Protein AF-A0A1Y1N5U3-F1 (afdb_monomer_lite)

Structure (mmCIF, N/CA/C/O backbone):
data_AF-A0A1Y1N5U3-F1
#
_entry.id   AF-A0A1Y1N5U3-F1
#
loop_
_atom_site.group_PDB
_atom_site.id
_atom_site.type_symbol
_atom_site.label_atom_id
_atom_site.label_alt_id
_atom_site.label_comp_id
_atom_site.label_asym_id
_atom_site.label_entity_id
_atom_site.label_seq_id
_atom_site.pdbx_PDB_ins_code
_atom_site.Cartn_x
_atom_site.Cartn_y
_atom_site.Cartn_z
_atom_site.occupancy
_atom_site.B_iso_or_equiv
_atom_site.auth_seq_id
_atom_site.auth_comp_id
_atom_site.auth_asym_id
_atom_site.auth_atom_id
_atom_site.pdbx_PDB_model_num
ATOM 1 N N . MET A 1 1 ? -44.952 -22.695 -44.995 1.00 39.12 1 MET A N 1
ATOM 2 C CA . MET A 1 1 ? -44.007 -23.066 -43.925 1.00 39.12 1 MET A CA 1
ATOM 3 C C . MET A 1 1 ? -43.041 -21.910 -43.827 1.00 39.12 1 MET A C 1
ATOM 5 O O . MET A 1 1 ? -42.160 -21.835 -44.660 1.00 39.12 1 MET A O 1
ATOM 9 N N . GLU A 1 2 ? -43.260 -20.981 -42.904 1.00 38.22 2 GLU A N 1
ATOM 10 C CA . GLU A 1 2 ? -42.377 -19.824 -42.720 1.00 38.22 2 GLU A CA 1
ATOM 11 C C . GLU A 1 2 ? -41.962 -19.822 -41.246 1.00 38.22 2 GLU A C 1
ATOM 13 O O . GLU A 1 2 ? -42.811 -19.738 -40.358 1.00 38.22 2 GLU A O 1
ATOM 18 N N . LEU A 1 3 ? -40.671 -20.043 -40.996 1.00 44.69 3 LEU A N 1
ATOM 19 C CA . LEU A 1 3 ? -40.066 -20.088 -39.665 1.00 44.69 3 LEU A CA 1
ATOM 20 C C . LEU A 1 3 ? -39.637 -18.661 -39.277 1.00 44.69 3 LEU A C 1
ATOM 22 O O . LEU A 1 3 ? -38.972 -18.012 -40.085 1.00 44.69 3 LEU A O 1
ATOM 26 N N . PRO A 1 4 ? -39.943 -18.153 -38.071 1.00 49.59 4 PRO A N 1
ATOM 27 C CA . PRO A 1 4 ? -39.440 -16.854 -37.655 1.00 49.59 4 PRO A CA 1
ATOM 28 C C . PRO A 1 4 ? -37.962 -16.976 -37.262 1.00 49.59 4 PRO A C 1
ATOM 30 O O . PRO A 1 4 ? -37.588 -17.778 -36.406 1.00 49.59 4 PRO A O 1
ATOM 33 N N . VAL A 1 5 ? -37.116 -16.168 -37.898 1.00 52.78 5 VAL A N 1
ATOM 34 C CA . VAL A 1 5 ? -35.702 -16.011 -37.544 1.00 52.78 5 VAL A CA 1
ATOM 35 C C . VAL A 1 5 ? -35.629 -15.218 -36.239 1.00 52.78 5 VAL A C 1
ATOM 37 O O . VAL A 1 5 ? -35.954 -14.034 -36.204 1.00 52.78 5 VAL A O 1
ATOM 40 N N . VAL A 1 6 ? -35.233 -15.881 -35.154 1.00 53.22 6 VAL A N 1
ATOM 41 C CA . VAL A 1 6 ? -34.964 -15.241 -33.861 1.00 53.22 6 VAL A CA 1
ATOM 42 C C . VAL A 1 6 ? -33.519 -14.751 -33.871 1.00 53.22 6 VAL A C 1
ATOM 44 O O . VAL A 1 6 ? -32.582 -15.540 -33.778 1.00 53.22 6 VAL A O 1
ATOM 47 N N . THR A 1 7 ? -33.331 -13.442 -34.007 1.00 54.12 7 THR A N 1
ATOM 48 C CA . THR A 1 7 ? -32.017 -12.798 -33.924 1.00 54.12 7 THR A CA 1
ATOM 49 C C . THR A 1 7 ? -31.618 -12.665 -32.452 1.00 54.12 7 THR A C 1
ATOM 51 O O . THR A 1 7 ? -32.167 -11.838 -31.725 1.00 54.12 7 THR A O 1
ATOM 54 N N . LEU A 1 8 ? -30.682 -13.496 -31.988 1.00 52.12 8 LEU A N 1
ATOM 55 C CA . LEU A 1 8 ? -30.121 -13.418 -30.638 1.00 52.12 8 LEU A CA 1
ATOM 56 C C . LEU A 1 8 ? -29.081 -12.282 -30.587 1.00 52.12 8 LEU A C 1
ATOM 58 O O . LEU A 1 8 ? -27.991 -12.417 -31.140 1.00 52.12 8 LEU A O 1
ATOM 62 N N . LEU A 1 9 ? -29.411 -11.156 -29.947 1.00 49.66 9 LEU A N 1
ATOM 63 C CA . LEU A 1 9 ? -28.432 -10.110 -29.631 1.00 49.66 9 LEU A CA 1
ATOM 64 C C . LEU A 1 9 ? -27.490 -10.632 -28.529 1.00 49.66 9 LEU A C 1
ATOM 66 O O . LEU A 1 9 ? -27.896 -10.735 -27.372 1.00 49.66 9 LEU A O 1
ATOM 70 N N . LEU A 1 10 ? -26.232 -10.938 -28.865 1.00 49.34 10 LEU A N 1
ATOM 71 C CA . LEU A 1 10 ? -25.171 -11.043 -27.860 1.00 49.34 10 LEU A CA 1
ATOM 72 C C . LEU A 1 10 ? -24.854 -9.631 -27.356 1.00 49.34 10 LEU A C 1
ATOM 74 O O . LEU A 1 10 ? -24.162 -8.861 -28.019 1.00 49.34 10 LEU A O 1
ATOM 78 N N . VAL A 1 11 ? -25.368 -9.286 -26.178 1.00 50.94 11 VAL A N 1
ATOM 79 C CA . VAL A 1 11 ? -24.872 -8.136 -25.421 1.00 50.94 11 VAL A CA 1
ATOM 80 C C . VAL A 1 11 ? -23.504 -8.537 -24.874 1.00 50.94 11 VAL A C 1
ATOM 82 O O . VAL A 1 11 ? -23.418 -9.355 -23.961 1.00 50.94 11 VAL A O 1
ATOM 85 N N . ALA A 1 12 ? -22.432 -8.000 -25.458 1.00 48.41 12 ALA A N 1
ATOM 86 C CA . ALA A 1 12 ? -21.108 -8.077 -24.860 1.00 48.41 12 ALA A CA 1
ATOM 87 C C . ALA A 1 12 ? -21.149 -7.273 -23.556 1.00 48.41 12 ALA A C 1
ATOM 89 O O . ALA A 1 12 ? -21.144 -6.042 -23.570 1.00 48.41 12 ALA A O 1
ATOM 90 N N . ILE A 1 13 ? -21.260 -7.969 -22.426 1.00 46.78 13 ILE A N 1
ATOM 91 C CA . ILE A 1 13 ? -21.044 -7.358 -21.122 1.00 46.78 13 ILE A CA 1
ATOM 92 C C . ILE A 1 13 ? -19.547 -7.070 -21.077 1.00 46.78 13 ILE A C 1
ATOM 94 O O . ILE A 1 13 ? -18.747 -7.985 -20.895 1.00 46.78 13 ILE A O 1
ATOM 98 N N . ALA A 1 14 ? -19.162 -5.816 -21.313 1.00 43.25 14 ALA A N 1
ATOM 99 C CA . ALA A 1 14 ? -17.851 -5.331 -20.917 1.00 43.25 14 ALA A CA 1
ATOM 100 C C . ALA A 1 14 ? -17.821 -5.411 -19.386 1.00 43.25 14 ALA A C 1
ATOM 102 O O . ALA A 1 14 ? -18.289 -4.505 -18.697 1.00 43.25 14 ALA A O 1
ATOM 103 N N . GLY A 1 15 ? -17.410 -6.567 -18.860 1.00 44.91 15 GLY A N 1
ATOM 104 C CA . GLY A 1 15 ? -17.101 -6.708 -17.448 1.00 44.91 15 GLY A CA 1
ATOM 105 C C . GLY A 1 15 ? -16.062 -5.652 -17.104 1.00 44.91 15 GLY A C 1
ATOM 106 O O . GLY A 1 15 ? -15.138 -5.426 -17.883 1.00 44.91 15 GLY A O 1
ATOM 107 N N . LEU A 1 16 ? -16.261 -4.960 -15.986 1.00 45.34 16 LEU A N 1
ATOM 108 C CA . LEU A 1 16 ? -15.234 -4.100 -15.417 1.00 45.34 16 LEU A CA 1
ATOM 109 C C . LEU A 1 16 ? -14.001 -4.982 -15.199 1.00 45.34 16 LEU A C 1
ATOM 111 O O . LEU A 1 16 ? -14.058 -5.936 -14.428 1.00 45.34 16 LEU A O 1
ATOM 115 N N . THR A 1 17 ? -12.961 -4.723 -15.983 1.00 50.56 17 THR A N 1
ATOM 116 C CA . THR A 1 17 ? -11.680 -5.421 -15.938 1.00 50.56 17 THR A CA 1
ATOM 117 C C . THR A 1 17 ? -10.959 -4.985 -14.666 1.00 50.56 17 THR A C 1
ATOM 119 O O . THR A 1 17 ? -10.655 -3.805 -14.503 1.00 50.56 17 THR A O 1
ATOM 122 N N . THR A 1 18 ? -10.762 -5.924 -13.756 1.00 61.31 18 THR A N 1
ATOM 123 C CA . THR A 1 18 ? -10.086 -5.808 -12.463 1.00 61.31 18 THR A CA 1
ATOM 124 C C . THR A 1 18 ? -8.634 -6.242 -12.646 1.00 61.31 18 THR A C 1
ATOM 126 O O . THR A 1 18 ? -8.388 -7.433 -12.739 1.00 61.31 18 THR A O 1
ATOM 129 N N . ALA A 1 19 ? -7.642 -5.360 -12.743 1.00 87.00 19 ALA A N 1
ATOM 130 C CA . ALA A 1 19 ? -6.242 -5.777 -12.915 1.00 87.00 19 ALA A CA 1
ATOM 131 C C . ALA A 1 19 ? -5.361 -5.131 -11.852 1.00 87.00 19 ALA A C 1
ATOM 133 O O . ALA A 1 19 ? -5.339 -3.918 -11.731 1.00 87.00 19 ALA A O 1
ATOM 134 N N . LEU A 1 20 ? -4.606 -5.915 -11.090 1.00 95.19 20 LEU A N 1
ATOM 135 C CA . LEU A 1 20 ? -3.736 -5.361 -10.054 1.00 95.19 20 LEU A CA 1
ATOM 136 C C . LEU A 1 20 ? -2.417 -4.881 -10.630 1.00 95.19 20 LEU A C 1
ATOM 138 O O . LEU A 1 20 ? -1.871 -5.534 -11.518 1.00 95.19 20 LEU A O 1
ATOM 142 N N . GLU A 1 21 ? -1.887 -3.801 -10.048 1.00 96.56 21 GLU A N 1
ATOM 143 C CA . GLU A 1 21 ? -0.613 -3.250 -10.487 1.00 96.56 21 GLU A CA 1
ATOM 144 C C . GLU A 1 21 ? 0.516 -4.287 -10.432 1.00 96.56 21 GLU A C 1
ATOM 146 O O . GLU A 1 21 ? 0.737 -4.916 -9.391 1.00 96.56 21 GLU A O 1
ATOM 151 N N . VAL A 1 22 ? 1.224 -4.468 -11.548 1.00 97.06 22 VAL A N 1
ATOM 152 C CA . VAL A 1 22 ? 2.297 -5.449 -11.736 1.00 97.06 22 VAL A CA 1
ATOM 153 C C . VAL A 1 22 ? 3.273 -4.987 -12.819 1.00 97.06 22 VAL A C 1
ATOM 155 O O . VAL A 1 22 ? 2.890 -4.371 -13.807 1.00 97.06 22 VAL A O 1
ATOM 158 N N . THR A 1 23 ? 4.559 -5.320 -12.669 1.00 96.88 23 THR A N 1
ATOM 159 C CA . THR A 1 23 ? 5.582 -4.875 -13.626 1.00 96.88 23 THR A CA 1
ATOM 160 C C . THR A 1 23 ? 5.438 -5.610 -14.962 1.00 96.88 23 THR A C 1
ATOM 162 O O . THR A 1 23 ? 5.351 -6.845 -14.958 1.00 96.88 23 THR A O 1
ATOM 165 N N . PRO A 1 24 ? 5.556 -4.923 -16.114 1.00 94.94 24 PRO A N 1
ATOM 166 C CA . PRO A 1 24 ? 5.629 -5.552 -17.427 1.00 94.94 24 PRO A CA 1
ATOM 167 C C . PRO A 1 24 ? 6.652 -6.694 -17.510 1.00 94.94 24 PRO A C 1
ATOM 169 O O . PRO A 1 24 ? 7.834 -6.563 -17.171 1.00 94.94 24 PRO A O 1
ATOM 172 N N . GLY A 1 25 ? 6.197 -7.847 -17.991 1.00 93.56 25 GLY A N 1
ATOM 173 C CA . GLY A 1 25 ? 6.952 -9.090 -18.104 1.00 93.56 25 GLY A CA 1
ATOM 174 C C . GLY A 1 25 ? 7.212 -9.784 -16.765 1.00 93.56 25 GLY A C 1
ATOM 175 O O . GLY A 1 25 ? 8.111 -10.626 -16.689 1.00 93.56 25 GLY A O 1
ATOM 176 N N . SER A 1 26 ? 6.514 -9.411 -15.688 1.00 96.31 26 SER A N 1
ATOM 177 C CA . SER A 1 26 ? 6.577 -10.144 -14.425 1.00 96.31 26 SER A CA 1
ATOM 178 C C . SER A 1 26 ? 5.886 -11.497 -14.541 1.00 96.31 26 SER A C 1
ATOM 180 O O . SER A 1 26 ? 4.802 -11.620 -15.103 1.00 96.31 26 SER A O 1
ATOM 182 N N . ARG A 1 27 ? 6.460 -12.515 -13.892 1.00 95.50 27 ARG A N 1
ATOM 183 C CA . ARG A 1 27 ? 5.784 -13.806 -13.697 1.00 95.50 27 ARG A CA 1
ATOM 184 C C . ARG A 1 27 ? 4.504 -13.685 -12.862 1.00 95.50 27 ARG A C 1
ATOM 186 O O . ARG A 1 27 ? 3.688 -14.594 -12.898 1.00 95.50 27 ARG A O 1
ATOM 193 N N . CYS A 1 28 ? 4.360 -12.610 -12.083 1.00 97.00 28 CYS A N 1
ATOM 194 C CA . CYS A 1 28 ? 3.183 -12.372 -11.254 1.00 97.00 28 CYS A CA 1
ATOM 195 C C . CYS A 1 28 ? 1.979 -11.890 -12.069 1.00 97.00 28 CYS A C 1
ATOM 197 O O . CYS A 1 28 ? 0.861 -11.958 -11.568 1.00 97.00 28 CYS A O 1
ATOM 199 N N . ALA A 1 29 ? 2.177 -11.485 -13.331 1.00 94.19 29 ALA A N 1
ATOM 200 C CA . ALA A 1 29 ? 1.098 -11.064 -14.222 1.00 94.19 29 ALA A CA 1
ATOM 201 C C . ALA A 1 29 ? -0.004 -12.129 -14.355 1.00 94.19 29 ALA A C 1
ATOM 203 O O . ALA A 1 29 ? -1.177 -11.778 -14.385 1.00 94.19 29 ALA A O 1
ATOM 204 N N . VAL A 1 30 ? 0.347 -13.420 -14.291 1.00 91.44 30 VAL A N 1
ATOM 205 C CA . VAL A 1 30 ? -0.622 -14.531 -14.331 1.00 91.44 30 VAL A CA 1
ATOM 206 C C . VAL A 1 30 ? -1.655 -14.497 -13.195 1.00 91.44 30 VAL A C 1
ATOM 208 O O . VAL A 1 30 ? -2.769 -14.981 -13.372 1.00 91.44 30 VAL A O 1
ATOM 211 N N . GLU A 1 31 ? -1.298 -13.931 -12.038 1.00 93.94 31 GLU A N 1
ATOM 212 C CA . GLU A 1 31 ? -2.204 -13.777 -10.892 1.00 93.94 31 GLU A CA 1
ATOM 213 C C . GLU A 1 31 ? -2.783 -12.354 -10.801 1.00 93.94 31 GLU A C 1
ATOM 215 O O . GLU A 1 31 ? -3.878 -12.163 -10.274 1.00 93.94 31 GLU A O 1
ATOM 220 N N . CYS A 1 32 ? -2.048 -11.346 -11.281 1.00 94.81 32 CYS A N 1
ATOM 221 C CA . CYS A 1 32 ? -2.411 -9.934 -11.143 1.00 94.81 32 CYS A CA 1
ATOM 222 C C . CYS A 1 32 ? -3.313 -9.425 -12.281 1.00 94.81 32 CYS A C 1
ATOM 224 O O . CYS A 1 32 ? -4.241 -8.654 -12.029 1.00 94.81 32 CYS A O 1
ATOM 226 N N . LEU A 1 33 ? -3.090 -9.872 -13.520 1.00 91.56 33 LEU A N 1
ATOM 227 C CA . LEU A 1 33 ? -3.857 -9.441 -14.688 1.00 91.56 33 LEU A CA 1
ATOM 228 C C . LEU A 1 33 ? -5.130 -10.262 -14.873 1.00 91.56 33 LEU A C 1
ATOM 230 O O . LEU A 1 33 ? -5.265 -11.387 -14.393 1.00 91.56 33 LEU A O 1
ATOM 234 N N . ASP A 1 34 ? -6.090 -9.682 -15.585 1.00 83.06 34 ASP A N 1
ATOM 235 C CA . ASP A 1 34 ? -7.275 -10.410 -16.023 1.00 83.06 34 ASP A CA 1
ATOM 236 C C . ASP A 1 34 ? -6.995 -11.232 -17.276 1.00 83.06 34 ASP A C 1
ATOM 238 O O . ASP A 1 34 ? -6.595 -10.717 -18.321 1.00 83.06 34 ASP A O 1
ATOM 242 N N . SER A 1 35 ? -7.302 -12.524 -17.208 1.00 66.44 35 SER A N 1
ATOM 243 C CA . SER A 1 35 ? -7.327 -13.386 -18.387 1.00 66.44 35 SER A CA 1
ATOM 244 C C . SER A 1 35 ? -8.709 -13.377 -19.052 1.00 66.44 35 SER A C 1
ATOM 246 O O . SER A 1 35 ? -9.719 -13.442 -18.350 1.00 66.44 35 SER A O 1
ATOM 248 N N . PRO A 1 36 ? -8.799 -13.378 -20.396 1.00 60.94 36 PRO A N 1
ATOM 249 C CA . PRO A 1 36 ? -7.714 -13.315 -21.384 1.00 60.94 36 PRO A CA 1
ATOM 250 C C . PRO A 1 36 ? -7.402 -11.878 -21.860 1.00 60.94 36 PRO A C 1
ATOM 252 O O . PRO A 1 36 ? -6.842 -11.709 -22.939 1.00 60.94 36 PRO A O 1
ATOM 255 N N . GLY A 1 37 ? -7.854 -10.850 -21.135 1.00 64.44 37 GLY A N 1
ATOM 256 C CA . GLY A 1 37 ? -7.867 -9.465 -21.617 1.00 64.44 37 GLY A CA 1
ATOM 257 C C . GLY A 1 37 ? -6.543 -8.711 -21.489 1.00 64.44 37 GLY A C 1
ATOM 258 O O . GLY A 1 37 ? -6.347 -7.753 -22.230 1.00 64.44 37 GLY A O 1
ATOM 259 N N . GLY A 1 38 ? -5.660 -9.126 -20.578 1.00 71.44 38 GLY A N 1
ATOM 260 C CA . GLY A 1 38 ? -4.395 -8.445 -20.309 1.00 71.44 38 GLY A CA 1
ATOM 261 C C . GLY A 1 38 ? -3.215 -8.977 -21.121 1.00 71.44 38 GLY A C 1
ATOM 262 O O . GLY A 1 38 ? -3.076 -10.179 -21.351 1.00 71.44 38 GLY A O 1
ATOM 263 N N . ASN A 1 39 ? -2.333 -8.071 -21.529 1.00 81.62 39 ASN A N 1
ATOM 264 C CA . ASN A 1 39 ? -1.002 -8.368 -22.034 1.00 81.62 39 ASN A CA 1
ATOM 265 C C . ASN A 1 39 ? 0.025 -8.194 -20.909 1.00 81.62 39 ASN A C 1
ATOM 267 O O . ASN A 1 39 ? 0.299 -7.073 -20.490 1.00 81.62 39 ASN A O 1
ATOM 271 N N . ASP A 1 40 ? 0.671 -9.290 -20.505 1.00 83.44 40 ASP A N 1
ATOM 272 C CA . ASP A 1 40 ? 1.698 -9.325 -19.452 1.00 83.44 40 ASP A CA 1
ATOM 273 C C . ASP A 1 40 ? 2.857 -8.335 -19.659 1.00 83.44 40 ASP A C 1
ATOM 275 O O . ASP A 1 40 ? 3.577 -8.036 -18.714 1.00 83.44 40 ASP A O 1
ATOM 279 N N . PHE A 1 41 ? 3.070 -7.824 -20.875 1.00 86.25 41 PHE A N 1
ATOM 280 C CA . PHE A 1 41 ? 4.117 -6.852 -21.214 1.00 86.25 41 PHE A CA 1
ATOM 281 C C . PHE A 1 41 ? 3.605 -5.408 -21.358 1.00 86.25 41 PHE A C 1
ATOM 283 O O . PHE A 1 41 ? 4.387 -4.518 -21.698 1.00 86.25 41 PHE A O 1
ATOM 290 N N . SER A 1 42 ? 2.312 -5.168 -21.143 1.00 84.38 42 SER A N 1
ATOM 291 C CA . SER A 1 42 ? 1.662 -3.863 -21.265 1.00 84.38 42 SER A CA 1
ATOM 292 C C . SER A 1 42 ? 1.366 -3.285 -19.884 1.00 84.38 42 SER A C 1
ATOM 294 O O . SER A 1 42 ? 0.509 -3.794 -19.170 1.00 84.38 42 SER A O 1
ATOM 296 N N . ALA A 1 43 ? 2.032 -2.185 -19.521 1.00 81.50 43 ALA A N 1
ATOM 297 C CA . ALA A 1 43 ? 1.757 -1.495 -18.258 1.00 81.50 43 ALA A CA 1
ATOM 298 C C . ALA A 1 43 ? 0.314 -0.960 -18.186 1.00 81.50 43 ALA A C 1
ATOM 300 O O . ALA A 1 43 ? -0.272 -0.909 -17.118 1.00 81.50 43 ALA A O 1
ATOM 301 N N . SER A 1 44 ? -0.298 -0.599 -19.322 1.00 82.75 44 SER A N 1
ATOM 302 C CA . SER A 1 44 ? -1.676 -0.084 -19.343 1.00 82.75 44 SER A CA 1
ATOM 303 C C . SER A 1 44 ? -2.745 -1.140 -19.075 1.00 82.75 44 SER A C 1
ATOM 305 O O . SER A 1 44 ? -3.910 -0.789 -18.910 1.00 82.75 44 SER A O 1
ATOM 307 N N . ASP A 1 45 ? -2.372 -2.417 -19.081 1.00 84.06 45 ASP A N 1
ATOM 308 C CA . ASP A 1 45 ? -3.299 -3.532 -18.866 1.00 84.06 45 ASP A CA 1
ATOM 309 C C . ASP A 1 45 ? -3.364 -3.923 -17.379 1.00 84.06 45 ASP A C 1
ATOM 311 O O . ASP A 1 45 ? -4.088 -4.837 -16.993 1.00 84.06 45 ASP A O 1
ATOM 315 N N . SER A 1 46 ? -2.607 -3.197 -16.560 1.00 89.38 46 SER A N 1
ATOM 316 C CA . SER A 1 46 ? -2.422 -3.315 -15.127 1.00 89.38 46 SER A CA 1
ATOM 317 C C . SER A 1 46 ? -2.936 -2.012 -14.511 1.00 89.38 46 SER A C 1
ATOM 319 O O . SER A 1 46 ? -2.396 -0.950 -14.797 1.00 89.38 46 SER A O 1
ATOM 321 N N . THR A 1 47 ? -4.060 -2.030 -13.789 1.00 91.00 47 THR A N 1
ATOM 322 C CA . THR A 1 47 ? -4.644 -0.807 -13.204 1.00 91.00 47 THR A CA 1
ATOM 323 C C . THR A 1 47 ? -5.518 -1.153 -12.013 1.00 91.00 47 THR A C 1
ATOM 325 O O . THR A 1 47 ? -6.678 -1.540 -12.178 1.00 91.00 47 THR A O 1
ATOM 328 N N . THR A 1 48 ? -4.983 -0.970 -10.806 1.00 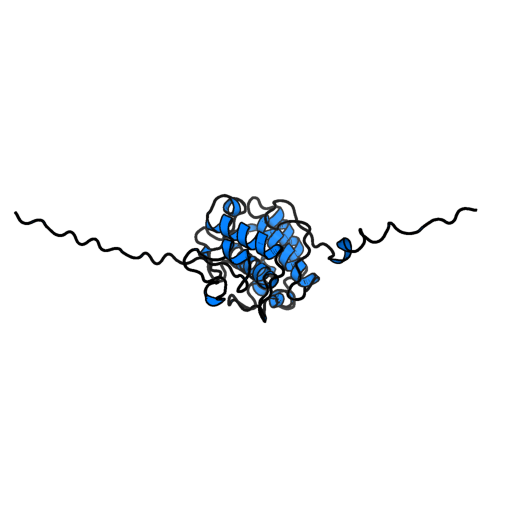94.06 48 THR A N 1
ATOM 329 C CA . THR A 1 48 ? -5.727 -1.281 -9.582 1.00 94.06 48 THR A CA 1
ATOM 330 C C . THR A 1 48 ? -6.893 -0.321 -9.403 1.00 94.06 48 THR A C 1
ATOM 332 O O . THR A 1 48 ? -6.740 0.904 -9.373 1.00 94.06 48 THR A O 1
ATOM 335 N N . THR A 1 49 ? -8.081 -0.882 -9.224 1.00 92.81 49 THR A N 1
ATOM 336 C CA . THR A 1 49 ? -9.311 -0.141 -8.967 1.00 92.81 49 THR A CA 1
ATOM 337 C C . THR A 1 49 ? -9.945 -0.573 -7.653 1.00 92.81 49 THR A C 1
ATOM 339 O O . THR A 1 49 ? -9.579 -1.576 -7.052 1.00 92.81 49 THR A O 1
ATOM 342 N N . VAL A 1 50 ? -10.966 0.160 -7.206 1.00 92.81 50 VAL A N 1
ATOM 343 C CA . VAL A 1 50 ? -11.734 -0.207 -6.005 1.00 92.81 50 VAL A CA 1
ATOM 344 C C . VAL A 1 50 ? -12.476 -1.544 -6.124 1.00 92.81 50 VAL A C 1
ATOM 346 O O . VAL A 1 50 ? -12.876 -2.092 -5.100 1.00 92.81 50 VAL A O 1
ATOM 349 N N . ASP A 1 51 ? -12.672 -2.065 -7.340 1.00 92.00 51 ASP A N 1
ATOM 350 C CA . ASP A 1 51 ? -13.304 -3.370 -7.563 1.00 92.00 51 ASP A CA 1
ATOM 351 C C . ASP A 1 51 ? -12.340 -4.541 -7.294 1.00 92.00 51 ASP A C 1
ATOM 353 O O . ASP A 1 51 ? -12.794 -5.656 -7.043 1.00 92.00 51 ASP A O 1
ATOM 357 N N . ASP A 1 52 ? -11.030 -4.276 -7.260 1.00 92.62 52 ASP A N 1
ATOM 358 C CA . ASP A 1 52 ? -9.985 -5.239 -6.899 1.00 92.62 52 ASP A CA 1
ATOM 359 C C . ASP A 1 52 ? -9.808 -5.390 -5.376 1.00 92.62 52 ASP A C 1
ATOM 361 O O . ASP A 1 52 ? -9.107 -6.288 -4.904 1.00 92.62 52 ASP A O 1
ATOM 365 N N . ILE A 1 53 ? -10.412 -4.494 -4.587 1.00 94.75 53 ILE A N 1
ATOM 366 C CA . ILE A 1 53 ? -10.098 -4.329 -3.166 1.00 94.75 53 ILE A CA 1
ATOM 367 C C . ILE A 1 53 ? -11.076 -5.085 -2.271 1.00 94.75 53 ILE A C 1
ATOM 369 O O . ILE A 1 53 ? -12.296 -4.938 -2.358 1.00 94.75 53 ILE A O 1
ATOM 373 N N . SER A 1 54 ? -10.512 -5.840 -1.329 1.00 93.94 54 SER A N 1
ATOM 374 C CA 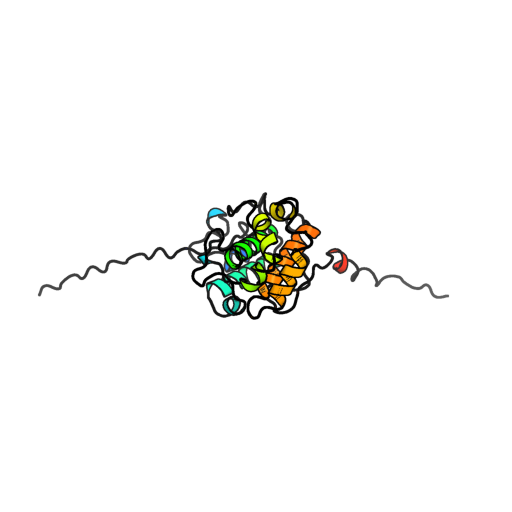. SER A 1 54 ? -11.226 -6.487 -0.227 1.00 93.94 54 SER A CA 1
ATOM 375 C C . SER A 1 54 ? -10.768 -5.912 1.111 1.00 93.94 54 SER A C 1
ATOM 377 O O . SER A 1 54 ? -9.575 -5.728 1.335 1.00 93.94 54 SER A O 1
ATOM 379 N N . CYS A 1 55 ? -11.703 -5.629 2.017 1.00 95.12 55 CYS A N 1
ATOM 380 C CA . CYS A 1 55 ? -11.378 -4.942 3.273 1.00 95.12 55 CYS A CA 1
ATOM 381 C C . CYS A 1 55 ? -11.415 -5.832 4.511 1.00 95.12 55 CYS A C 1
ATOM 383 O O . CYS A 1 55 ? -10.911 -5.418 5.550 1.00 95.12 55 CYS A O 1
ATOM 385 N N . LYS A 1 56 ? -12.000 -7.032 4.415 1.00 95.25 56 LYS A N 1
ATOM 386 C CA . LYS A 1 56 ? -12.087 -7.975 5.531 1.00 95.25 56 LYS A CA 1
ATOM 387 C C . LYS A 1 56 ? -11.158 -9.157 5.314 1.00 95.25 56 LYS A C 1
ATOM 389 O O . LYS A 1 56 ? -11.070 -9.676 4.204 1.00 95.25 56 LYS A O 1
ATOM 394 N N . ASP A 1 57 ? -10.554 -9.648 6.389 1.00 96.31 57 ASP A N 1
ATOM 395 C CA . ASP A 1 57 ? -9.611 -10.773 6.348 1.00 96.31 57 ASP A CA 1
ATOM 396 C C . ASP A 1 57 ? -10.210 -12.009 5.649 1.00 96.31 57 ASP A C 1
ATOM 398 O O . ASP A 1 57 ? -9.558 -12.654 4.827 1.00 96.31 57 ASP A O 1
ATOM 402 N N . LEU A 1 58 ? -11.486 -12.313 5.921 1.00 95.75 58 LEU A N 1
ATOM 403 C CA . LEU A 1 58 ? -12.181 -13.469 5.346 1.00 95.75 58 LEU A CA 1
ATOM 404 C C . LEU A 1 58 ? -12.302 -13.389 3.814 1.00 95.75 58 LEU A C 1
ATOM 406 O O . LEU A 1 58 ? -12.236 -14.422 3.136 1.00 95.75 58 LEU A O 1
ATOM 410 N N . ASP A 1 59 ? -12.439 -12.186 3.256 1.00 95.31 59 ASP A N 1
ATOM 411 C CA . ASP A 1 59 ? -12.682 -11.973 1.826 1.00 95.31 59 ASP A CA 1
ATOM 412 C C . ASP A 1 59 ? -11.491 -12.446 0.975 1.00 95.31 59 ASP A C 1
ATOM 414 O O . ASP A 1 59 ? -11.693 -12.966 -0.124 1.00 95.31 59 ASP A O 1
ATOM 418 N N . TYR A 1 60 ? -10.268 -12.395 1.521 1.00 96.25 60 TYR A N 1
ATOM 419 C CA . TYR A 1 60 ? -9.025 -12.871 0.887 1.00 96.25 60 TYR A CA 1
ATOM 420 C C . TYR A 1 60 ? -8.946 -14.394 0.688 1.00 96.25 60 TYR A C 1
ATOM 422 O O . TYR A 1 60 ? -8.024 -14.916 0.046 1.00 96.25 60 TYR A O 1
ATOM 430 N N . SER A 1 61 ? -9.912 -15.126 1.242 1.00 96.50 61 SER A N 1
ATOM 431 C CA . SER A 1 61 ? -10.044 -16.578 1.098 1.00 96.50 61 SER A CA 1
ATOM 432 C C . SER A 1 61 ? -11.391 -17.025 0.530 1.00 96.50 61 SER A C 1
ATOM 434 O O . SER A 1 61 ? -11.539 -18.200 0.202 1.00 96.50 61 SER A O 1
ATOM 436 N N . THR A 1 62 ? -12.360 -16.114 0.404 1.00 95.56 62 THR A N 1
ATOM 437 C CA . THR A 1 62 ? -13.756 -16.462 0.091 1.00 95.56 62 THR A CA 1
ATOM 438 C C . THR A 1 62 ? -14.345 -15.716 -1.101 1.00 95.56 62 THR A C 1
ATOM 440 O O . THR A 1 62 ? -15.318 -16.200 -1.674 1.00 95.56 62 THR A O 1
ATOM 443 N N . THR A 1 63 ? -13.774 -14.578 -1.500 1.00 93.75 63 THR A N 1
ATOM 444 C CA . THR A 1 63 ? -14.229 -13.805 -2.664 1.00 93.75 63 THR A CA 1
ATOM 445 C C . THR A 1 63 ? -13.208 -13.883 -3.792 1.00 93.75 63 THR A C 1
ATOM 447 O O . THR A 1 63 ? -12.008 -13.949 -3.533 1.00 93.75 63 THR A O 1
ATOM 450 N N . ASP A 1 64 ? -13.664 -13.836 -5.045 1.00 92.88 64 ASP A N 1
ATOM 451 C CA . ASP A 1 64 ? -12.765 -13.899 -6.204 1.00 92.88 64 ASP A CA 1
ATOM 452 C C . ASP A 1 64 ? -11.756 -12.740 -6.207 1.00 92.88 64 ASP A C 1
ATOM 454 O O . ASP A 1 64 ? -10.559 -12.972 -6.383 1.00 92.88 64 ASP A O 1
ATOM 458 N N . ALA A 1 65 ? -12.216 -11.514 -5.918 1.00 92.25 65 ALA A N 1
ATOM 459 C CA . ALA A 1 65 ? -11.362 -10.329 -5.817 1.00 92.25 65 ALA A CA 1
ATOM 460 C C . ALA A 1 65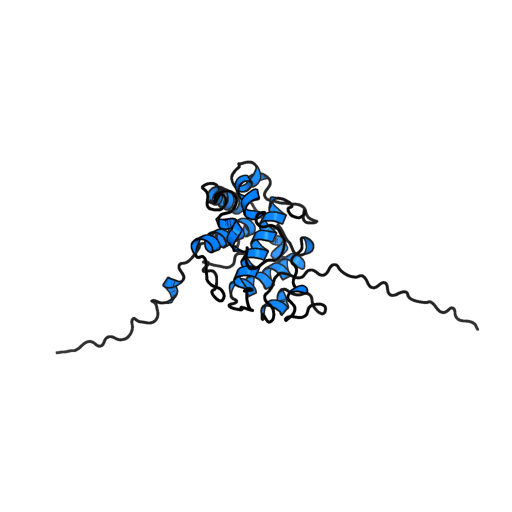 ? -10.302 -10.482 -4.714 1.00 92.25 65 ALA A C 1
ATOM 462 O O . ALA A 1 65 ? -9.111 -10.307 -4.966 1.00 92.25 65 ALA A O 1
ATOM 463 N N . GLY A 1 66 ? -10.705 -10.891 -3.506 1.00 95.31 66 GLY A N 1
ATOM 464 C CA . GLY A 1 66 ? -9.775 -11.094 -2.397 1.00 95.31 66 GLY A CA 1
ATOM 465 C C . GLY A 1 66 ? -8.781 -12.232 -2.648 1.00 95.31 66 GLY A C 1
ATOM 466 O O . GLY A 1 66 ? -7.595 -12.093 -2.347 1.00 95.31 66 GLY A O 1
ATOM 467 N N . ILE A 1 67 ? -9.220 -13.350 -3.233 1.00 96.00 67 ILE A N 1
ATOM 468 C CA . ILE A 1 67 ? -8.333 -14.469 -3.583 1.00 96.00 67 ILE A CA 1
ATOM 469 C C . ILE A 1 67 ? -7.312 -14.031 -4.636 1.00 96.00 67 ILE A C 1
ATOM 471 O O . ILE A 1 67 ? -6.127 -14.340 -4.489 1.00 96.00 67 ILE A O 1
ATOM 475 N N . LYS A 1 68 ? -7.749 -13.307 -5.674 1.00 95.44 68 LYS A N 1
ATOM 476 C CA . LYS A 1 68 ? -6.868 -12.756 -6.709 1.00 95.44 68 LYS A CA 1
ATOM 477 C C . LYS A 1 68 ? -5.843 -11.800 -6.104 1.00 95.44 68 LYS A C 1
ATOM 479 O O . LYS A 1 68 ? -4.644 -11.985 -6.309 1.00 95.44 68 LYS A O 1
ATOM 484 N N . PHE A 1 69 ? -6.303 -10.848 -5.292 1.00 97.00 69 PHE A N 1
ATOM 485 C CA . PHE A 1 69 ? -5.441 -9.903 -4.588 1.00 97.00 69 PHE A CA 1
ATOM 486 C C . PHE A 1 69 ? -4.382 -10.620 -3.762 1.00 97.00 69 PHE A C 1
ATOM 488 O O . PHE A 1 69 ? -3.190 -10.371 -3.929 1.00 97.00 69 PHE A O 1
ATOM 495 N N . ARG A 1 70 ? -4.788 -11.588 -2.936 1.00 97.88 70 ARG A N 1
ATOM 496 C CA . ARG A 1 70 ? -3.852 -12.363 -2.119 1.00 97.88 70 ARG A CA 1
ATOM 497 C C . ARG A 1 70 ? -2.780 -13.050 -2.960 1.00 97.88 70 ARG A C 1
ATOM 499 O O . ARG A 1 70 ? -1.601 -12.909 -2.660 1.00 97.88 70 ARG A O 1
ATOM 506 N N . LYS A 1 71 ? -3.168 -13.757 -4.026 1.00 97.62 71 LYS A N 1
ATOM 507 C CA . LYS A 1 71 ? -2.214 -14.465 -4.895 1.00 97.62 71 LYS A CA 1
ATOM 508 C C . LYS A 1 71 ? -1.246 -13.518 -5.603 1.00 97.62 71 LYS A C 1
ATOM 510 O O . LYS A 1 71 ? -0.048 -13.798 -5.642 1.00 97.62 71 LYS A O 1
ATOM 515 N N . CYS A 1 72 ? -1.754 -12.406 -6.132 1.00 97.88 72 CYS A N 1
ATOM 516 C CA . CYS A 1 72 ? -0.933 -11.386 -6.774 1.00 97.88 72 CYS A CA 1
ATOM 517 C C . CYS A 1 72 ? 0.102 -10.826 -5.787 1.00 97.88 72 CYS A C 1
ATOM 519 O O . CYS A 1 72 ? 1.303 -10.890 -6.047 1.00 97.88 72 CYS A O 1
ATOM 521 N N . LEU A 1 73 ? -0.336 -10.360 -4.616 1.00 98.31 73 LEU A N 1
ATOM 522 C CA . LEU A 1 73 ? 0.538 -9.737 -3.621 1.00 98.31 73 LEU A CA 1
ATOM 523 C C . LEU A 1 73 ? 1.521 -10.739 -2.993 1.00 98.31 73 LEU A C 1
ATOM 525 O O . LEU A 1 73 ? 2.685 -10.387 -2.805 1.00 98.31 73 LEU A O 1
ATOM 529 N N . ASP A 1 74 ? 1.110 -11.990 -2.751 1.00 97.69 74 ASP A N 1
ATOM 530 C CA . ASP A 1 74 ? 2.020 -13.065 -2.326 1.00 97.69 74 ASP A CA 1
ATOM 531 C C . ASP A 1 74 ? 3.125 -13.299 -3.378 1.00 97.69 74 ASP A C 1
ATOM 533 O O . ASP A 1 74 ? 4.285 -13.526 -3.024 1.00 97.69 74 ASP A O 1
ATOM 537 N N . CYS A 1 75 ? 2.809 -13.206 -4.677 1.00 98.38 75 CYS A N 1
ATOM 538 C CA . CYS A 1 75 ? 3.814 -13.295 -5.737 1.00 98.38 75 CYS A CA 1
ATOM 539 C C . CYS A 1 75 ? 4.741 -12.069 -5.761 1.00 98.38 75 CYS A C 1
ATOM 541 O O . CYS A 1 75 ? 5.968 -12.234 -5.778 1.00 98.38 75 CYS A O 1
ATOM 543 N N . LEU A 1 76 ? 4.172 -10.857 -5.735 1.00 98.38 76 LEU A N 1
ATOM 544 C CA . LEU A 1 76 ? 4.917 -9.596 -5.799 1.00 98.38 76 LEU A CA 1
ATOM 545 C C . LEU A 1 76 ? 5.882 -9.442 -4.617 1.00 98.38 76 LEU A C 1
ATOM 547 O O . LEU A 1 76 ? 7.033 -9.063 -4.828 1.00 98.38 76 LEU A O 1
ATOM 551 N N . GLN A 1 77 ? 5.473 -9.837 -3.403 1.00 97.75 77 GLN A N 1
ATOM 552 C CA . GLN A 1 77 ? 6.308 -9.801 -2.192 1.00 97.75 77 GLN A CA 1
ATOM 553 C C . GLN A 1 77 ? 7.655 -10.531 -2.374 1.00 97.75 77 GLN A C 1
ATOM 555 O O . GLN A 1 77 ? 8.659 -10.157 -1.766 1.00 97.75 77 GLN A O 1
ATOM 560 N N . HIS A 1 78 ? 7.695 -11.561 -3.224 1.00 96.94 78 HIS A N 1
ATOM 561 C CA . HIS A 1 78 ? 8.870 -12.408 -3.461 1.00 96.94 78 HIS A CA 1
ATOM 562 C C . HIS A 1 78 ? 9.507 -12.194 -4.843 1.00 96.94 78 HIS A C 1
ATOM 564 O O . HIS A 1 78 ? 10.410 -12.940 -5.251 1.00 96.94 78 HIS A O 1
ATOM 570 N N . SER A 1 79 ? 9.019 -11.227 -5.615 1.00 97.56 79 SER A N 1
ATOM 571 C CA . SER A 1 79 ? 9.515 -10.953 -6.955 1.00 97.56 79 SER A CA 1
ATOM 572 C C . SER A 1 79 ? 10.592 -9.874 -6.941 1.00 97.56 79 SER A C 1
ATOM 574 O O . SER A 1 79 ? 10.526 -8.898 -6.207 1.00 97.56 79 SER A O 1
ATOM 576 N N . LYS A 1 80 ? 11.602 -10.066 -7.792 1.00 97.81 80 LYS A N 1
ATOM 577 C CA . LYS A 1 80 ? 12.704 -9.118 -8.023 1.00 97.81 80 LYS A CA 1
ATOM 578 C C . LYS A 1 80 ? 12.612 -8.470 -9.403 1.00 97.81 80 LYS A C 1
ATOM 580 O O . LYS A 1 80 ? 13.608 -7.981 -9.931 1.00 97.81 80 LYS A O 1
ATOM 585 N N . LYS A 1 81 ? 11.451 -8.575 -10.054 1.00 97.94 81 LYS A N 1
ATOM 586 C CA . LYS A 1 81 ? 11.269 -8.070 -11.410 1.00 97.94 81 LYS A CA 1
ATOM 587 C C . LYS A 1 81 ? 11.369 -6.547 -11.405 1.00 97.94 81 LYS A C 1
ATOM 589 O O . LYS A 1 81 ? 10.778 -5.878 -10.563 1.00 97.94 81 LYS A O 1
ATOM 594 N N . VAL A 1 82 ? 12.109 -6.048 -12.387 1.00 97.69 82 VAL A N 1
ATOM 595 C CA . VAL A 1 82 ? 12.249 -4.635 -12.722 1.00 97.69 82 VAL A CA 1
ATOM 596 C C . VAL A 1 82 ? 12.013 -4.486 -14.224 1.00 97.69 82 VAL A C 1
ATOM 598 O O . VAL A 1 82 ? 12.428 -5.349 -15.014 1.00 97.69 82 VAL A O 1
ATOM 601 N N . ASP A 1 83 ? 11.343 -3.412 -14.619 1.00 95.75 83 ASP A N 1
ATOM 602 C CA . ASP A 1 83 ? 11.315 -2.907 -15.989 1.00 95.75 83 ASP A CA 1
ATOM 603 C C . ASP A 1 83 ? 11.407 -1.379 -15.964 1.00 95.75 83 ASP A C 1
ATOM 605 O O . ASP A 1 83 ? 10.491 -0.688 -15.529 1.00 95.75 83 ASP A O 1
ATOM 609 N N . LYS A 1 84 ? 12.540 -0.836 -16.421 1.00 93.69 84 LYS A N 1
ATOM 610 C CA . LYS A 1 84 ? 12.840 0.605 -16.365 1.00 93.69 84 LYS A CA 1
ATOM 611 C C . LYS A 1 84 ? 12.676 1.161 -14.940 1.00 93.69 84 LYS A C 1
ATOM 613 O O . LYS A 1 84 ? 13.511 0.869 -14.094 1.00 93.69 84 LYS A O 1
ATOM 618 N N . THR A 1 85 ? 11.653 1.982 -14.698 1.00 93.56 85 THR A N 1
ATOM 619 C CA . THR A 1 85 ? 11.352 2.619 -13.405 1.00 93.56 85 THR A CA 1
ATOM 620 C C . THR A 1 85 ? 10.393 1.804 -12.541 1.00 93.56 85 THR A C 1
ATOM 622 O O . THR A 1 85 ? 10.188 2.148 -11.376 1.00 93.56 85 THR A O 1
ATOM 625 N N . GLU A 1 86 ? 9.774 0.772 -13.111 1.00 95.56 86 GLU A N 1
ATOM 626 C CA . GLU A 1 86 ? 8.823 -0.102 -12.438 1.00 95.56 86 GLU A CA 1
ATOM 627 C C . GLU A 1 86 ? 9.532 -1.285 -11.787 1.00 95.56 86 GLU A C 1
ATOM 629 O O . GLU A 1 86 ? 10.485 -1.849 -12.334 1.00 95.56 86 GLU A O 1
ATOM 634 N N . SER A 1 87 ? 9.032 -1.691 -10.626 1.00 97.75 87 SER A N 1
ATOM 635 C CA . SER A 1 87 ? 9.454 -2.919 -9.971 1.00 97.75 87 SER A CA 1
ATOM 636 C C . SER A 1 87 ? 8.288 -3.558 -9.235 1.00 97.75 87 SER A C 1
ATOM 638 O O . SER A 1 87 ? 7.390 -2.872 -8.744 1.00 97.75 87 SER A O 1
ATOM 640 N N . ASP A 1 88 ? 8.316 -4.886 -9.114 1.00 98.25 88 ASP A N 1
ATOM 641 C CA . ASP A 1 88 ? 7.241 -5.607 -8.424 1.00 98.25 88 ASP A CA 1
ATOM 642 C C . ASP A 1 88 ? 7.176 -5.224 -6.943 1.00 98.25 88 ASP A C 1
ATOM 644 O O . ASP A 1 88 ? 6.100 -5.226 -6.355 1.00 98.25 88 ASP A O 1
ATOM 648 N N . LEU A 1 89 ? 8.307 -4.816 -6.360 1.00 98.31 89 LEU A N 1
ATOM 649 C CA . LEU A 1 89 ? 8.354 -4.217 -5.031 1.00 98.31 89 LEU A CA 1
ATOM 650 C C . LEU A 1 89 ? 7.534 -2.921 -4.964 1.00 98.31 89 LEU A C 1
ATOM 652 O O . LEU A 1 89 ? 6.750 -2.732 -4.034 1.00 98.31 89 LEU A O 1
ATOM 656 N N . LYS A 1 90 ? 7.699 -2.022 -5.938 1.00 97.75 90 LYS A N 1
ATOM 657 C CA . LYS A 1 90 ? 6.953 -0.760 -5.974 1.00 97.75 90 LYS A CA 1
ATOM 658 C C . LYS A 1 90 ? 5.457 -0.996 -6.137 1.00 97.75 90 LYS A C 1
ATOM 660 O O . LYS A 1 90 ? 4.665 -0.358 -5.442 1.00 97.75 90 LYS A O 1
ATOM 665 N N . TRP A 1 91 ? 5.077 -1.951 -6.982 1.00 98.19 91 TRP A N 1
ATOM 666 C CA . TRP A 1 91 ? 3.677 -2.315 -7.182 1.00 98.19 91 TRP A CA 1
ATOM 667 C C . TRP A 1 91 ? 3.067 -3.067 -5.998 1.00 98.19 91 TRP A C 1
ATOM 669 O O . TRP A 1 91 ? 1.916 -2.817 -5.646 1.00 98.19 91 TRP A O 1
ATOM 679 N N . TYR A 1 92 ? 3.852 -3.882 -5.291 1.00 98.56 92 TYR A N 1
ATOM 680 C CA . TYR A 1 92 ? 3.462 -4.452 -4.000 1.00 98.56 92 TYR A CA 1
ATOM 681 C C . TYR A 1 92 ? 3.081 -3.348 -3.001 1.00 98.56 92 TYR A C 1
ATOM 683 O O . TYR A 1 92 ? 1.975 -3.353 -2.464 1.00 98.56 92 TYR A O 1
ATOM 691 N N . ILE A 1 93 ? 3.951 -2.350 -2.809 1.00 98.25 93 ILE A N 1
ATOM 692 C CA . ILE A 1 93 ? 3.692 -1.221 -1.899 1.00 98.25 93 ILE A CA 1
ATOM 693 C C . ILE A 1 93 ? 2.487 -0.390 -2.353 1.00 98.25 93 ILE A C 1
ATOM 695 O O . ILE A 1 93 ? 1.644 -0.036 -1.527 1.00 98.25 93 ILE A O 1
ATOM 699 N N . TYR A 1 94 ? 2.374 -0.106 -3.652 1.00 98.12 94 TYR A N 1
ATOM 700 C CA . TYR A 1 94 ? 1.247 0.641 -4.209 1.00 98.12 94 TYR A CA 1
ATOM 701 C C . TYR A 1 94 ? -0.090 -0.062 -3.939 1.00 98.12 94 TYR A C 1
ATOM 703 O O . TYR A 1 94 ? -1.003 0.561 -3.400 1.00 98.12 94 TYR A O 1
ATOM 711 N N . ASN A 1 95 ? -0.195 -1.362 -4.229 1.00 98.38 95 ASN A N 1
ATOM 712 C CA . ASN A 1 95 ? -1.422 -2.137 -4.032 1.00 98.38 95 ASN A CA 1
ATOM 713 C C . ASN A 1 95 ? -1.844 -2.202 -2.554 1.00 98.38 95 ASN A C 1
ATOM 715 O O . ASN A 1 95 ? -3.028 -2.057 -2.233 1.00 98.38 95 ASN A O 1
ATOM 719 N N . LEU A 1 96 ? -0.882 -2.351 -1.636 1.00 98.50 96 LEU A N 1
ATOM 720 C CA . LEU A 1 96 ? -1.149 -2.285 -0.196 1.00 98.50 96 LEU A CA 1
ATOM 721 C C . LEU A 1 96 ? -1.635 -0.892 0.236 1.00 98.50 96 LEU A C 1
ATOM 723 O O . LEU A 1 96 ? -2.640 -0.784 0.942 1.00 98.50 96 LEU A O 1
ATOM 727 N N . ARG A 1 97 ? -0.974 0.184 -0.218 1.00 98.38 97 ARG A N 1
ATOM 728 C CA . ARG A 1 97 ? -1.375 1.574 0.076 1.00 98.38 97 ARG A CA 1
ATOM 729 C C . ARG A 1 97 ? -2.773 1.887 -0.458 1.00 98.38 97 ARG A C 1
ATOM 731 O O . ARG A 1 97 ? -3.593 2.474 0.253 1.00 98.38 97 ARG A O 1
ATOM 738 N N . TYR A 1 98 ? -3.059 1.478 -1.691 1.00 97.81 98 TYR A N 1
ATOM 739 C CA . TYR A 1 98 ? -4.366 1.646 -2.324 1.00 97.81 98 TYR A CA 1
ATOM 740 C C . TYR A 1 98 ? -5.461 0.935 -1.518 1.00 97.81 98 TYR A C 1
ATOM 742 O O . TYR A 1 98 ? -6.521 1.501 -1.252 1.00 97.81 98 TYR A O 1
ATOM 750 N N . THR A 1 99 ? -5.181 -0.280 -1.045 1.00 97.50 99 THR A N 1
ATOM 751 C CA . THR A 1 99 ? -6.107 -1.039 -0.193 1.00 97.50 99 THR A CA 1
ATOM 752 C C . THR A 1 99 ? -6.376 -0.329 1.127 1.00 97.50 99 THR A C 1
ATOM 754 O O . THR A 1 99 ? -7.533 -0.135 1.491 1.00 97.50 99 THR A O 1
ATOM 757 N N . LEU A 1 100 ? -5.329 0.123 1.823 1.00 97.50 100 LEU A N 1
ATOM 758 C CA . LEU A 1 100 ? -5.456 0.849 3.090 1.00 97.50 100 LEU A CA 1
ATOM 759 C C . LEU A 1 100 ? -6.318 2.106 2.944 1.00 97.50 100 LEU A C 1
ATOM 761 O O . LEU A 1 100 ? -7.265 2.309 3.702 1.00 97.50 100 LEU A O 1
ATOM 765 N N . THR A 1 101 ? -6.030 2.930 1.938 1.00 96.44 101 THR A N 1
ATOM 766 C CA . THR A 1 101 ? -6.776 4.172 1.689 1.00 96.44 101 THR A CA 1
ATOM 767 C C . THR A 1 101 ? -8.235 3.926 1.329 1.00 96.44 101 THR A C 1
ATOM 769 O O . THR A 1 101 ? -9.130 4.597 1.856 1.00 96.44 101 THR A O 1
ATOM 772 N N . THR A 1 102 ? -8.491 2.915 0.501 1.00 95.62 102 THR A N 1
ATOM 773 C CA . THR A 1 102 ? -9.847 2.551 0.090 1.00 95.62 102 THR A CA 1
ATOM 774 C C . THR A 1 102 ? -10.636 2.002 1.278 1.00 95.62 102 THR A C 1
ATOM 776 O O . THR A 1 102 ? -11.751 2.452 1.544 1.00 95.62 102 THR A O 1
ATOM 779 N N . CYS A 1 103 ? -10.049 1.077 2.038 1.00 96.25 103 CYS A N 1
ATOM 780 C CA . CYS A 1 103 ? -10.723 0.380 3.128 1.00 96.25 103 CYS A CA 1
ATOM 781 C C . CYS A 1 103 ? -10.929 1.232 4.374 1.00 96.25 103 CYS A C 1
ATOM 783 O O . CYS A 1 103 ? -11.975 1.111 5.006 1.00 96.25 103 CYS A O 1
ATOM 785 N N . MET A 1 104 ? -9.972 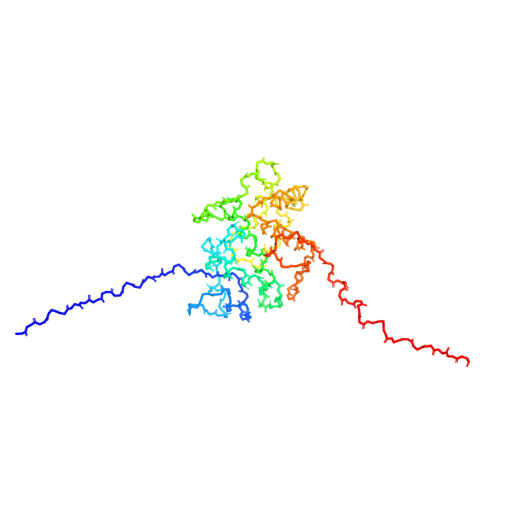2.092 4.726 1.00 93.94 104 MET A N 1
ATOM 786 C CA . MET A 1 104 ? -10.038 2.885 5.957 1.00 93.94 104 MET A CA 1
ATOM 787 C C . MET A 1 104 ? -10.671 4.262 5.740 1.00 93.94 104 MET A C 1
ATOM 789 O O . MET A 1 104 ? -11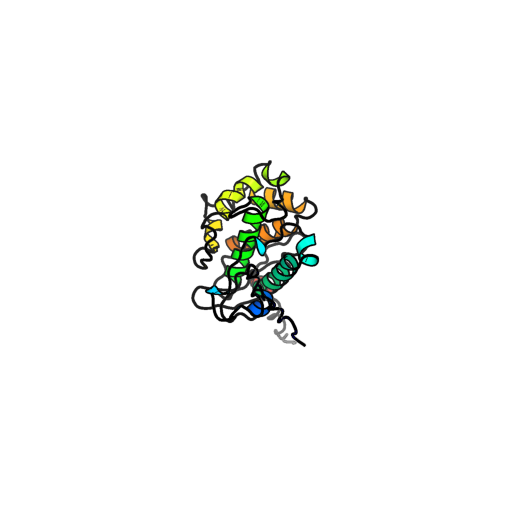.232 4.822 6.683 1.00 93.94 104 MET A O 1
ATOM 793 N N . TYR A 1 105 ? -10.590 4.823 4.524 1.00 94.06 105 TYR A N 1
ATOM 794 C CA . TYR A 1 105 ? -10.973 6.221 4.267 1.00 94.06 105 TYR A CA 1
ATOM 795 C C . TYR A 1 105 ? -11.861 6.440 3.039 1.00 94.06 105 TYR A C 1
ATOM 797 O O . TYR A 1 105 ? -12.148 7.598 2.728 1.00 94.06 105 TYR A O 1
ATOM 805 N N . ALA A 1 106 ? -12.308 5.379 2.354 1.00 94.56 106 ALA A N 1
ATOM 806 C CA . ALA A 1 106 ? -13.107 5.472 1.127 1.00 94.56 106 ALA A CA 1
ATOM 807 C C . ALA A 1 106 ? -12.446 6.328 0.028 1.00 94.56 106 ALA A C 1
ATOM 809 O O . ALA A 1 106 ? -13.139 7.027 -0.714 1.00 94.56 106 ALA A O 1
ATOM 810 N N . ALA A 1 107 ? -11.115 6.297 -0.066 1.00 94.62 107 ALA A N 1
ATOM 811 C CA . ALA A 1 107 ? -10.350 7.068 -1.038 1.00 94.62 107 ALA A CA 1
ATOM 812 C C . ALA A 1 107 ? -9.593 6.109 -1.982 1.00 94.62 107 ALA A C 1
ATOM 814 O O . ALA A 1 107 ? -8.908 5.228 -1.475 1.00 94.62 107 ALA A O 1
ATOM 815 N N . PRO A 1 108 ? -9.723 6.235 -3.320 1.00 93.69 108 PRO A N 1
ATOM 816 C CA . PRO A 1 108 ? -10.380 7.330 -4.045 1.00 93.69 108 PRO A CA 1
ATOM 817 C C . PRO A 1 108 ? -11.913 7.258 -4.032 1.00 93.69 108 PRO A C 1
ATOM 819 O O . PRO A 1 108 ? -12.578 8.266 -4.275 1.00 93.69 108 PRO A O 1
ATOM 822 N N . LYS A 1 109 ? -12.481 6.076 -3.773 1.00 92.31 109 LYS A N 1
ATOM 823 C CA . LYS A 1 109 ? -13.922 5.832 -3.616 1.00 92.31 109 LYS A CA 1
ATOM 824 C C . LYS A 1 109 ? -14.136 4.731 -2.576 1.00 92.31 109 LYS A C 1
ATOM 826 O O . LYS A 1 109 ? -13.211 3.993 -2.256 1.00 92.31 109 LYS A O 1
ATOM 831 N N . ALA A 1 110 ? -15.356 4.597 -2.064 1.00 89.31 110 ALA A N 1
ATOM 832 C CA . ALA A 1 110 ? -15.711 3.469 -1.206 1.00 89.31 110 ALA A CA 1
ATOM 833 C C . ALA A 1 110 ? -15.776 2.157 -2.009 1.00 89.31 110 ALA A C 1
ATOM 835 O O . ALA A 1 110 ? -16.287 2.150 -3.132 1.00 89.31 110 ALA A O 1
ATOM 836 N N . VAL A 1 111 ? -15.331 1.046 -1.410 1.00 88.31 111 VAL A N 1
ATOM 837 C CA . VAL A 1 111 ? -15.622 -0.299 -1.936 1.00 88.31 111 VAL A CA 1
ATOM 838 C C . VAL A 1 111 ? -17.118 -0.614 -1.829 1.00 88.31 111 VAL A C 1
ATOM 840 O O . VAL A 1 111 ? -17.818 -0.107 -0.947 1.00 88.31 111 VAL A O 1
ATOM 843 N N . LYS A 1 112 ? -17.609 -1.517 -2.687 1.00 81.19 112 LYS A N 1
ATOM 844 C CA . LYS A 1 112 ? -19.025 -1.939 -2.730 1.00 81.19 112 LYS A CA 1
ATOM 845 C C . LYS A 1 112 ? -19.551 -2.455 -1.385 1.00 81.19 112 LYS A C 1
ATOM 847 O O . LYS A 1 112 ? -20.699 -2.190 -1.042 1.00 81.19 112 LYS A O 1
ATOM 852 N N . ASN A 1 113 ? -18.705 -3.137 -0.613 1.00 78.38 113 ASN A N 1
ATOM 853 C CA . ASN A 1 113 ? -19.072 -3.746 0.670 1.00 78.38 113 ASN A CA 1
ATOM 854 C C . ASN A 1 113 ? -18.813 -2.837 1.890 1.00 78.38 113 ASN A C 1
ATOM 856 O O . ASN A 1 113 ? -18.912 -3.297 3.028 1.00 78.38 113 ASN A O 1
ATOM 860 N N . GLY A 1 114 ? -18.527 -1.551 1.656 1.00 78.75 114 GLY A N 1
ATOM 861 C CA . GLY A 1 114 ? -18.279 -0.549 2.692 1.00 78.75 114 GLY A CA 1
ATOM 862 C C . GLY A 1 114 ? -16.851 -0.542 3.247 1.00 78.75 114 GLY A C 1
ATOM 863 O O . GLY A 1 114 ? -16.083 -1.486 3.084 1.00 78.75 114 GLY A O 1
ATOM 864 N N . THR A 1 115 ? -16.497 0.561 3.904 1.00 84.44 115 THR A N 1
ATOM 865 C CA . THR A 1 115 ? -15.220 0.732 4.611 1.00 84.44 115 THR A CA 1
ATOM 866 C C . THR A 1 115 ? -15.226 0.038 5.969 1.00 84.44 115 THR A C 1
ATOM 868 O O . THR A 1 115 ? -16.282 -0.183 6.563 1.00 84.44 115 THR A O 1
ATOM 871 N N . VAL A 1 116 ? -14.034 -0.232 6.488 1.00 84.62 116 VAL A N 1
ATOM 872 C CA . VAL A 1 116 ? -13.787 -0.829 7.808 1.00 84.62 116 VAL A CA 1
ATOM 873 C C . VAL A 1 116 ? -12.973 0.142 8.681 1.00 84.62 116 VAL A C 1
ATOM 875 O O . VAL A 1 116 ? -12.817 1.310 8.316 1.00 84.62 116 VAL A O 1
ATOM 878 N N . ALA A 1 117 ? -12.492 -0.291 9.848 1.00 78.25 117 ALA A N 1
ATOM 879 C CA . ALA A 1 117 ? -11.627 0.489 10.744 1.00 78.25 117 ALA A CA 1
ATOM 880 C C . ALA A 1 117 ? -12.269 1.736 11.371 1.00 78.25 117 ALA A C 1
ATOM 882 O O . ALA A 1 117 ? -11.573 2.612 11.892 1.00 78.25 117 ALA A O 1
ATOM 883 N N . ALA A 1 118 ? -13.604 1.818 11.381 1.00 77.38 118 ALA A N 1
ATOM 884 C CA . ALA A 1 118 ? -14.322 2.952 11.956 1.00 77.38 118 ALA A CA 1
ATOM 885 C C . ALA A 1 118 ? -13.941 3.185 13.428 1.00 77.38 118 ALA A C 1
ATOM 887 O O . ALA A 1 118 ? -13.688 4.328 13.802 1.00 77.38 118 ALA A O 1
ATOM 888 N N . GLN A 1 119 ? -13.813 2.126 14.240 1.00 82.06 119 GLN A N 1
ATOM 889 C CA . GLN A 1 119 ? -13.370 2.261 15.632 1.00 82.06 119 GLN A CA 1
ATOM 890 C C . GLN A 1 119 ? -11.933 2.786 15.757 1.00 82.06 119 GLN A C 1
ATOM 892 O O . GLN A 1 119 ? -11.680 3.672 16.569 1.00 82.06 119 GLN A O 1
ATOM 897 N N . CYS A 1 120 ? -11.009 2.333 14.908 1.00 86.44 120 CYS A N 1
ATOM 898 C CA . CYS A 1 120 ? -9.606 2.754 14.967 1.00 86.44 120 CYS A CA 1
ATOM 899 C C . CYS A 1 120 ? -9.377 4.176 14.428 1.00 86.44 120 CYS A C 1
ATOM 901 O O . CYS A 1 120 ? -8.394 4.839 14.774 1.00 86.44 120 CYS A O 1
ATOM 903 N N . ASN A 1 121 ? -10.307 4.677 13.612 1.00 80.06 121 ASN A N 1
ATOM 904 C CA . ASN A 1 121 ? -10.305 6.048 13.110 1.00 80.06 121 ASN A CA 1
ATOM 905 C C . ASN A 1 121 ? -10.754 7.080 14.160 1.00 80.06 121 ASN A C 1
ATOM 907 O O . ASN A 1 121 ? -10.399 8.254 14.038 1.00 80.06 121 ASN A O 1
ATOM 911 N N . ILE A 1 122 ? -11.499 6.677 15.195 1.00 69.62 122 ILE A N 1
ATOM 912 C CA . ILE A 1 122 ? -12.023 7.602 16.218 1.00 69.62 122 ILE A CA 1
ATOM 913 C C . ILE A 1 122 ? -10.913 8.082 17.165 1.00 69.62 122 ILE A C 1
ATOM 915 O O . ILE A 1 122 ? -10.882 9.258 17.531 1.00 69.62 122 ILE A O 1
ATOM 919 N N . ASP A 1 123 ? -9.943 7.225 17.487 1.00 66.50 123 ASP A N 1
ATOM 920 C CA . ASP A 1 123 ? -8.908 7.505 18.497 1.00 66.50 123 ASP A CA 1
ATOM 921 C C . ASP A 1 123 ? -7.765 8.416 18.004 1.00 66.50 123 ASP A C 1
ATOM 923 O O . ASP A 1 123 ? -6.702 8.495 18.618 1.00 66.50 123 ASP A O 1
ATOM 927 N N . LYS A 1 124 ? -7.951 9.126 16.882 1.00 69.44 124 LYS A N 1
ATOM 928 C CA . LYS A 1 124 ? -6.938 9.904 16.130 1.00 69.44 124 LYS A CA 1
ATOM 929 C C . LYS A 1 124 ? -5.744 9.104 15.595 1.00 69.44 124 LYS A C 1
ATOM 931 O O . LYS A 1 124 ? -5.102 9.585 14.664 1.00 69.44 124 LYS A O 1
ATOM 936 N N . ALA A 1 125 ? -5.466 7.913 16.126 1.00 83.88 125 ALA A N 1
ATOM 937 C CA . ALA A 1 125 ? -4.350 7.064 15.727 1.00 83.88 125 ALA A CA 1
ATOM 938 C C . ALA A 1 125 ? -4.382 6.761 14.224 1.00 83.88 125 ALA A C 1
ATOM 940 O O . ALA A 1 125 ? -3.543 7.262 13.475 1.00 83.88 125 ALA A O 1
ATOM 941 N N . CYS A 1 126 ? -5.396 6.027 13.755 1.00 93.25 126 CYS A N 1
ATOM 942 C CA . CYS A 1 126 ? -5.516 5.751 12.327 1.00 93.25 126 CYS A CA 1
ATOM 943 C C . CYS A 1 126 ? -5.963 6.974 11.530 1.00 93.25 126 CYS A C 1
ATOM 945 O O . CYS A 1 126 ? -5.607 7.088 10.366 1.00 93.25 126 CYS A O 1
ATOM 947 N N . LEU A 1 127 ? -6.653 7.949 12.130 1.00 92.38 127 LEU A N 1
ATOM 948 C CA . LEU A 1 127 ? -6.999 9.179 11.412 1.00 92.38 127 LEU A CA 1
ATOM 949 C C . LEU A 1 127 ? -5.754 9.924 10.901 1.00 92.38 127 LEU A C 1
ATOM 951 O O . LEU A 1 127 ? -5.777 10.460 9.796 1.00 92.38 127 LEU A O 1
ATOM 955 N N . ALA A 1 128 ? -4.659 9.919 11.667 1.00 93.12 128 ALA A N 1
ATOM 956 C CA . ALA A 1 128 ? -3.404 10.563 11.277 1.00 93.12 128 ALA A CA 1
ATOM 957 C C . ALA A 1 128 ? -2.719 9.910 10.062 1.00 93.12 128 ALA A C 1
ATOM 959 O O . ALA A 1 128 ? -1.886 10.552 9.429 1.00 93.12 128 ALA A O 1
ATOM 960 N N . MET A 1 129 ? -3.059 8.660 9.727 1.00 95.06 129 MET A N 1
ATOM 961 C CA . MET A 1 129 ? -2.501 7.968 8.559 1.00 95.06 129 MET A CA 1
ATOM 962 C C . MET A 1 129 ? -3.196 8.375 7.254 1.00 95.06 129 MET A C 1
ATOM 964 O O . MET A 1 129 ? -2.658 8.124 6.182 1.00 95.06 129 MET A O 1
ATOM 968 N N . LYS A 1 130 ? -4.367 9.025 7.323 1.00 95.12 130 LYS A N 1
ATOM 969 C CA . LYS A 1 130 ? -5.177 9.350 6.145 1.00 95.12 130 LYS A CA 1
ATOM 970 C C . LYS A 1 130 ? -4.418 10.182 5.113 1.00 95.12 130 LYS A C 1
ATOM 972 O O . LYS A 1 130 ? -4.248 9.736 3.986 1.00 95.12 130 LYS A O 1
ATOM 977 N N . GLU A 1 131 ? -3.980 11.377 5.497 1.00 96.00 131 GLU A N 1
ATOM 978 C CA . GLU A 1 131 ? -3.320 12.303 4.571 1.00 96.00 131 GLU A CA 1
ATOM 979 C C . GLU A 1 131 ? -2.027 11.728 3.971 1.00 96.00 131 GLU A C 1
ATOM 981 O O . GLU A 1 131 ? -1.928 11.693 2.744 1.00 96.00 131 GLU A O 1
ATOM 986 N N . PRO A 1 132 ? -1.072 11.180 4.755 1.00 96.75 132 PRO A N 1
ATOM 987 C CA . PRO A 1 132 ? 0.154 10.665 4.161 1.00 96.75 132 PRO A CA 1
ATOM 988 C C . PRO A 1 132 ? -0.056 9.426 3.283 1.00 96.75 132 PRO A C 1
ATOM 990 O O . PRO A 1 132 ? 0.766 9.184 2.412 1.00 96.75 132 PRO A O 1
ATOM 993 N N . LEU A 1 133 ? -1.122 8.639 3.479 1.00 97.12 133 LEU A N 1
ATOM 994 C CA . LEU A 1 133 ? -1.422 7.495 2.608 1.00 97.12 133 LEU A CA 1
ATOM 995 C C . LEU A 1 133 ? -2.156 7.896 1.319 1.00 97.12 133 LEU A C 1
ATOM 997 O O . LEU A 1 133 ? -2.065 7.168 0.329 1.00 97.12 133 LEU A O 1
ATOM 1001 N N . ILE A 1 134 ? -2.897 9.011 1.332 1.00 96.25 134 ILE A N 1
ATOM 1002 C CA . ILE A 1 134 ? -3.568 9.563 0.146 1.00 96.25 134 ILE A CA 1
ATOM 1003 C C . ILE A 1 134 ? -2.568 10.304 -0.744 1.00 96.25 134 ILE A C 1
ATOM 1005 O O . ILE A 1 134 ? -2.650 10.180 -1.962 1.00 96.25 134 ILE A O 1
ATOM 1009 N N . GLU A 1 135 ? -1.623 11.048 -0.170 1.00 93.31 135 GLU A N 1
ATOM 1010 C CA . GLU A 1 135 ? -0.472 11.587 -0.903 1.00 93.31 135 GLU A CA 1
ATOM 1011 C C . GLU A 1 135 ? 0.423 10.422 -1.370 1.00 93.31 135 GLU A C 1
ATOM 1013 O O . GLU A 1 135 ? 0.652 9.482 -0.606 1.00 93.31 135 GLU A O 1
ATOM 1018 N N . PRO A 1 136 ? 0.925 10.394 -2.618 1.00 90.06 136 PRO A N 1
ATOM 1019 C CA . PRO A 1 136 ? 0.949 11.414 -3.677 1.00 90.06 136 PRO A CA 1
ATOM 1020 C C . PRO A 1 136 ? -0.288 11.410 -4.600 1.00 90.06 136 PRO A C 1
ATOM 1022 O O . PRO A 1 136 ? -0.325 12.134 -5.592 1.00 90.06 136 PRO A O 1
ATOM 1025 N N . GLY A 1 137 ? -1.273 10.562 -4.319 1.00 93.31 137 GLY A N 1
ATOM 1026 C CA . GLY A 1 137 ? -2.452 10.324 -5.142 1.00 93.31 137 GLY A CA 1
ATOM 1027 C C . GLY A 1 137 ? -2.639 8.846 -5.484 1.00 93.31 137 GLY A C 1
ATOM 1028 O O . GLY A 1 137 ? -1.939 7.954 -4.988 1.00 93.31 137 GLY A O 1
ATOM 1029 N N . PHE A 1 138 ? -3.609 8.605 -6.364 1.00 94.06 138 PHE A N 1
ATOM 1030 C CA . PHE A 1 138 ? -4.026 7.266 -6.789 1.00 94.06 138 PHE A CA 1
ATOM 1031 C C . PHE A 1 138 ? -3.542 6.899 -8.189 1.00 94.06 138 PHE A C 1
ATOM 1033 O O . PHE A 1 138 ? -3.728 5.760 -8.602 1.00 94.06 138 PHE A O 1
ATOM 1040 N N . ASP A 1 139 ? -2.902 7.825 -8.902 1.00 91.94 139 ASP A N 1
ATOM 1041 C CA . ASP A 1 139 ? -2.285 7.519 -10.187 1.00 91.94 139 ASP A CA 1
ATOM 1042 C C . ASP A 1 139 ? -1.140 6.524 -9.969 1.00 91.94 139 ASP A C 1
ATOM 1044 O O . ASP A 1 139 ? -0.283 6.716 -9.097 1.00 91.94 139 ASP A O 1
ATOM 1048 N N . ALA A 1 140 ? -1.135 5.448 -10.754 1.00 91.81 140 ALA A N 1
ATOM 1049 C CA . ALA A 1 140 ? -0.094 4.434 -10.724 1.00 91.81 140 ALA A CA 1
ATOM 1050 C C . ALA A 1 140 ? 1.219 5.018 -11.266 1.00 91.81 140 ALA A C 1
ATOM 1052 O O . ALA A 1 140 ? 1.498 5.009 -12.464 1.00 91.81 140 ALA A O 1
ATOM 1053 N N . ASN A 1 141 ? 2.019 5.589 -10.366 1.00 94.50 141 ASN A N 1
ATOM 1054 C CA . ASN A 1 141 ? 3.315 6.173 -10.683 1.00 94.50 141 ASN A CA 1
ATOM 1055 C C . ASN A 1 141 ? 4.406 5.530 -9.810 1.00 94.50 141 ASN A C 1
ATOM 1057 O O . ASN A 1 141 ? 4.489 5.820 -8.614 1.00 94.50 141 ASN A O 1
ATOM 1061 N N . PRO A 1 142 ? 5.292 4.699 -10.385 1.00 93.12 142 PRO A N 1
ATOM 1062 C CA . PRO A 1 142 ? 6.330 4.000 -9.627 1.00 93.12 142 PRO A CA 1
ATOM 1063 C C . PRO A 1 142 ? 7.405 4.947 -9.059 1.00 93.12 142 PRO A C 1
ATOM 1065 O O . PRO A 1 142 ? 8.190 4.557 -8.198 1.00 93.12 142 PRO A O 1
ATOM 1068 N N . ASN A 1 143 ? 7.470 6.200 -9.524 1.00 94.81 143 ASN A N 1
ATOM 1069 C CA . ASN A 1 143 ? 8.433 7.183 -9.016 1.00 94.81 143 ASN A CA 1
ATOM 1070 C C . ASN A 1 143 ? 8.004 7.808 -7.686 1.00 94.81 143 ASN A C 1
ATOM 1072 O O . ASN A 1 143 ? 8.829 8.423 -7.021 1.00 94.81 143 ASN A O 1
ATOM 1076 N N . THR A 1 144 ? 6.735 7.656 -7.307 1.00 95.31 144 THR A N 1
ATOM 1077 C CA . THR A 1 144 ? 6.149 8.259 -6.102 1.00 95.31 144 THR A CA 1
ATOM 1078 C C . THR A 1 144 ? 5.768 7.196 -5.064 1.00 95.31 144 THR A C 1
ATOM 1080 O O . THR A 1 144 ? 5.053 7.460 -4.095 1.00 95.31 144 THR A O 1
ATOM 1083 N N . THR A 1 145 ? 6.239 5.953 -5.248 1.00 95.50 145 THR A N 1
ATOM 1084 C CA . THR A 1 145 ? 5.947 4.815 -4.362 1.00 95.50 145 THR A CA 1
ATOM 1085 C C . THR A 1 145 ? 6.233 5.136 -2.899 1.00 95.50 145 THR A C 1
ATOM 1087 O O . THR A 1 145 ? 5.433 4.763 -2.046 1.00 95.50 145 THR A O 1
ATOM 1090 N N . TRP A 1 146 ? 7.332 5.838 -2.614 1.00 96.19 146 TRP A N 1
ATOM 1091 C CA . TRP A 1 146 ? 7.820 6.099 -1.256 1.00 96.19 146 TRP A CA 1
ATOM 1092 C C . TRP A 1 146 ? 7.344 7.428 -0.656 1.00 96.19 146 TRP A C 1
ATOM 1094 O O . TRP A 1 146 ? 7.628 7.698 0.509 1.00 96.19 146 TRP A O 1
ATOM 1104 N N . ASP A 1 147 ? 6.607 8.251 -1.405 1.00 97.12 147 ASP A N 1
ATOM 1105 C CA . ASP A 1 147 ? 6.270 9.620 -0.991 1.00 97.12 147 ASP A CA 1
ATOM 1106 C C . ASP A 1 147 ? 5.475 9.658 0.324 1.00 97.12 147 ASP A C 1
ATOM 1108 O O . ASP A 1 147 ? 5.681 10.562 1.139 1.00 97.12 147 ASP A O 1
ATOM 1112 N N . TYR A 1 148 ? 4.662 8.626 0.591 1.00 97.44 148 TYR A N 1
ATOM 1113 C CA . TYR A 1 148 ? 3.900 8.473 1.839 1.00 97.44 148 TYR A CA 1
ATOM 1114 C C . TYR A 1 148 ? 4.782 8.493 3.100 1.00 97.44 148 TYR A C 1
ATOM 1116 O O . TYR A 1 148 ? 4.323 8.878 4.175 1.00 97.44 148 TYR A O 1
ATOM 1124 N N . CYS A 1 149 ? 6.062 8.118 2.986 1.00 97.62 149 CYS A N 1
ATOM 1125 C CA . CYS A 1 149 ? 7.010 8.132 4.100 1.00 97.62 149 CYS A CA 1
ATOM 1126 C C . CYS A 1 149 ? 7.317 9.552 4.593 1.00 97.62 149 CYS A C 1
ATOM 1128 O O . CYS A 1 149 ? 7.589 9.752 5.777 1.00 97.62 149 CYS A O 1
ATOM 1130 N N . THR A 1 150 ? 7.282 10.538 3.693 1.00 97.06 150 THR A N 1
ATOM 1131 C CA . THR A 1 150 ? 7.625 11.945 3.976 1.00 97.06 150 THR A CA 1
ATOM 1132 C C . THR A 1 150 ? 6.439 12.898 3.862 1.00 97.06 150 THR A C 1
ATOM 1134 O O . THR A 1 150 ? 6.499 14.017 4.379 1.00 97.06 150 THR A O 1
ATOM 1137 N N . ALA A 1 151 ? 5.359 12.449 3.226 1.00 96.50 151 ALA A N 1
ATOM 1138 C CA . ALA A 1 151 ? 4.083 13.137 3.110 1.00 96.50 151 ALA A CA 1
ATOM 1139 C C . ALA A 1 151 ? 3.581 13.664 4.460 1.00 96.50 151 ALA A C 1
ATOM 1141 O O . ALA A 1 151 ? 3.838 13.082 5.523 1.00 96.50 151 ALA A O 1
ATOM 1142 N N . SER A 1 152 ? 2.861 14.790 4.428 1.00 95.25 152 SER A N 1
ATOM 1143 C CA . SER A 1 152 ? 2.304 15.419 5.636 1.00 95.25 152 SER A CA 1
ATOM 1144 C C . SER A 1 152 ? 3.322 15.605 6.785 1.00 95.25 152 SER A C 1
ATOM 1146 O O . SER A 1 152 ? 3.009 15.372 7.951 1.00 95.25 152 SER A O 1
ATOM 1148 N N . ASN A 1 153 ? 4.553 16.029 6.470 1.00 95.12 153 ASN A N 1
ATOM 1149 C CA . ASN A 1 153 ? 5.675 16.166 7.419 1.00 95.12 153 ASN A CA 1
ATOM 1150 C C . ASN A 1 153 ? 6.101 14.841 8.087 1.00 95.12 153 ASN A C 1
ATOM 1152 O O . ASN A 1 153 ? 6.441 14.819 9.271 1.00 95.12 153 ASN A O 1
ATOM 1156 N N . GLY A 1 154 ? 6.066 13.732 7.344 1.00 95.69 154 GLY A N 1
ATOM 1157 C CA . GLY A 1 154 ? 6.432 12.405 7.848 1.00 95.69 154 GLY A CA 1
ATOM 1158 C C . GLY A 1 154 ? 5.419 11.821 8.834 1.00 95.69 154 GLY A C 1
ATOM 1159 O O . GLY A 1 154 ? 5.783 11.004 9.680 1.00 95.69 154 GLY A O 1
ATOM 1160 N N . ALA A 1 155 ? 4.150 12.235 8.749 1.00 95.38 155 ALA A N 1
ATOM 1161 C CA . ALA A 1 155 ? 3.105 11.823 9.687 1.00 95.38 155 ALA A CA 1
ATOM 1162 C C . ALA A 1 155 ? 2.895 10.301 9.728 1.00 95.38 155 ALA A C 1
ATOM 1164 O O . ALA A 1 155 ? 2.590 9.771 10.798 1.00 95.38 155 ALA A O 1
ATOM 1165 N N . PHE A 1 156 ? 3.101 9.603 8.602 1.00 96.94 156 PHE A N 1
ATOM 1166 C CA . PHE A 1 156 ? 2.993 8.144 8.531 1.00 96.94 156 PHE A CA 1
ATOM 1167 C C . PHE A 1 156 ? 3.959 7.452 9.496 1.00 96.94 156 PHE A C 1
ATOM 1169 O O . PHE A 1 156 ? 3.545 6.584 10.249 1.00 96.94 156 PHE A O 1
ATOM 1176 N N . MET A 1 157 ? 5.219 7.890 9.552 1.00 96.50 157 MET A N 1
ATOM 1177 C CA . MET A 1 157 ? 6.235 7.351 10.470 1.00 96.50 157 MET A CA 1
ATOM 1178 C C . MET A 1 157 ? 6.174 7.983 11.872 1.00 96.50 157 MET A C 1
ATOM 1180 O O . MET A 1 157 ? 7.096 7.835 12.676 1.00 96.50 157 MET A O 1
ATOM 1184 N N . GLY A 1 158 ? 5.106 8.726 12.166 1.00 95.31 158 GLY A N 1
ATOM 1185 C CA . GLY A 1 158 ? 4.910 9.430 13.424 1.00 95.31 158 GLY A CA 1
ATOM 1186 C C . GLY A 1 158 ? 4.433 8.532 14.576 1.00 95.31 158 GLY A C 1
ATOM 1187 O O . GLY A 1 158 ? 4.198 7.333 14.419 1.00 95.31 158 GLY A O 1
ATOM 1188 N N . PRO A 1 159 ? 4.200 9.122 15.762 1.00 95.19 159 PRO A N 1
ATOM 1189 C CA . PRO A 1 159 ? 3.838 8.382 16.976 1.00 95.19 159 PRO A CA 1
ATOM 1190 C C . PRO A 1 159 ? 2.467 7.685 16.915 1.00 95.19 159 PRO A C 1
ATOM 1192 O O . PRO A 1 159 ? 2.164 6.869 17.780 1.00 95.19 159 PRO A O 1
ATOM 1195 N N . ASN A 1 160 ? 1.637 7.995 15.915 1.00 94.94 160 ASN A N 1
ATOM 1196 C CA . ASN A 1 160 ? 0.293 7.434 15.758 1.00 94.94 160 ASN A CA 1
ATOM 1197 C C . ASN A 1 160 ? 0.261 6.102 14.990 1.00 94.94 160 ASN A C 1
ATOM 1199 O O . ASN A 1 160 ? -0.749 5.400 15.057 1.00 94.94 160 ASN A O 1
ATOM 1203 N N . LEU A 1 161 ? 1.351 5.727 14.309 1.00 95.69 161 LEU A N 1
ATOM 1204 C CA . LEU A 1 161 ? 1.412 4.497 13.517 1.00 95.69 161 LEU A CA 1
ATOM 1205 C C . LEU A 1 161 ? 1.255 3.244 14.383 1.00 95.69 161 LEU A C 1
ATOM 1207 O O . LEU A 1 161 ? 0.374 2.426 14.136 1.00 95.69 161 LEU A O 1
ATOM 1211 N N . SER A 1 162 ? 2.067 3.112 15.435 1.00 95.31 162 SER A N 1
ATOM 1212 C CA . SER A 1 162 ? 2.027 1.940 16.320 1.00 95.31 162 SER A CA 1
ATOM 1213 C C . SER A 1 162 ? 0.673 1.773 17.037 1.00 95.31 162 SER A C 1
ATOM 1215 O O . SER A 1 162 ? 0.142 0.656 17.031 1.00 95.31 162 SER A O 1
ATOM 1217 N N . PRO A 1 163 ? 0.044 2.837 17.580 1.00 95.31 163 PRO A N 1
ATOM 1218 C CA . PRO A 1 163 ? -1.331 2.763 18.071 1.00 95.31 163 PRO A CA 1
ATOM 1219 C C . PRO A 1 163 ? -2.348 2.337 17.002 1.00 95.31 163 PRO A C 1
ATOM 1221 O O . PRO A 1 163 ? -3.227 1.530 17.298 1.00 95.31 163 PRO A O 1
ATOM 1224 N N . CYS A 1 164 ? -2.220 2.825 15.761 1.00 96.31 164 CYS A N 1
ATOM 1225 C CA . CYS A 1 164 ? -3.116 2.435 14.670 1.00 96.31 164 CYS A CA 1
ATOM 1226 C C . CYS A 1 164 ? -2.982 0.944 14.328 1.00 96.31 164 CYS A C 1
ATOM 1228 O O . CYS A 1 164 ? -3.980 0.223 14.329 1.00 96.31 164 CYS A O 1
ATOM 1230 N N . ILE A 1 165 ? -1.747 0.465 14.130 1.00 96.00 165 ILE A N 1
ATOM 1231 C CA . ILE A 1 165 ? -1.445 -0.956 13.902 1.00 96.00 165 ILE A CA 1
ATOM 1232 C C . ILE A 1 165 ? -2.022 -1.807 15.038 1.00 96.00 165 ILE A C 1
ATOM 1234 O O . ILE A 1 165 ? -2.694 -2.800 14.780 1.00 96.00 165 ILE A O 1
ATOM 1238 N N . SER A 1 166 ? -1.821 -1.395 16.293 1.00 95.06 166 SER A N 1
ATOM 1239 C CA . SER A 1 166 ? -2.304 -2.137 17.465 1.00 95.06 166 SER A CA 1
ATOM 1240 C C . SER A 1 166 ? -3.832 -2.225 17.520 1.00 95.06 166 SER A C 1
ATOM 1242 O O . SER A 1 166 ? -4.369 -3.270 17.877 1.00 95.06 166 SER A O 1
ATOM 1244 N N . CYS A 1 167 ? -4.540 -1.155 17.149 1.00 95.62 167 CYS A N 1
ATOM 1245 C CA . CYS A 1 167 ? -6.001 -1.158 17.107 1.00 95.62 167 CYS A CA 1
ATOM 1246 C C . CYS A 1 167 ? -6.546 -2.106 16.030 1.00 95.62 167 CYS A C 1
ATOM 1248 O O . CYS A 1 167 ? -7.438 -2.909 16.309 1.00 95.62 167 CYS A O 1
ATOM 1250 N N . LEU A 1 168 ? -5.983 -2.051 14.818 1.00 95.44 168 LEU A N 1
ATOM 1251 C CA . LEU A 1 168 ? -6.367 -2.946 13.722 1.00 95.44 168 LEU A CA 1
ATOM 1252 C C . LEU A 1 168 ? -6.052 -4.405 14.067 1.00 95.44 168 LEU A C 1
ATOM 1254 O O . LEU A 1 168 ? -6.882 -5.282 13.868 1.00 95.44 168 LEU A O 1
ATOM 1258 N N . GLN A 1 169 ? -4.899 -4.658 14.690 1.00 95.38 169 GLN A N 1
ATOM 1259 C CA . GLN A 1 169 ? -4.507 -5.991 15.150 1.00 95.38 169 GLN A CA 1
ATOM 1260 C C . GLN A 1 169 ? -5.477 -6.578 16.188 1.00 95.38 169 GLN A C 1
ATOM 1262 O O . GLN A 1 169 ? -5.657 -7.793 16.248 1.00 95.38 169 GLN A O 1
ATOM 1267 N N . ALA A 1 170 ? -6.073 -5.728 17.027 1.00 94.06 170 ALA A N 1
ATOM 1268 C CA . ALA A 1 170 ? -7.061 -6.123 18.028 1.00 94.06 170 ALA A CA 1
ATOM 1269 C C . ALA A 1 170 ? -8.493 -6.206 17.468 1.00 94.06 170 ALA A C 1
ATOM 1271 O O . ALA A 1 170 ? -9.406 -6.621 18.183 1.00 94.06 170 ALA A O 1
ATOM 1272 N N . THR A 1 171 ? -8.699 -5.805 16.212 1.00 92.62 171 THR A N 1
ATOM 1273 C CA . THR A 1 171 ? -10.005 -5.799 15.562 1.00 92.62 171 THR A CA 1
ATOM 1274 C C . THR A 1 171 ? -10.212 -7.083 14.767 1.00 92.62 171 THR A C 1
ATOM 1276 O O . THR A 1 171 ? -9.498 -7.370 13.808 1.00 92.62 171 THR A O 1
ATOM 1279 N N . GLU A 1 172 ? -11.239 -7.846 15.136 1.00 91.69 172 GLU A N 1
ATOM 1280 C CA . GLU A 1 172 ? -11.614 -9.058 14.411 1.00 91.69 172 GLU A CA 1
ATOM 1281 C C . GLU A 1 172 ? -11.988 -8.747 12.953 1.00 91.69 172 GLU A C 1
ATOM 1283 O O . GLU A 1 172 ? -12.859 -7.921 12.678 1.00 91.69 172 GLU A O 1
ATOM 1288 N N . GLY A 1 173 ? -11.341 -9.446 12.018 1.00 91.94 173 GLY A N 1
ATOM 1289 C CA . GLY A 1 173 ? -11.609 -9.335 10.586 1.00 91.94 173 GLY A CA 1
ATOM 1290 C C . GLY A 1 173 ? -10.915 -8.170 9.878 1.00 91.94 173 GLY A C 1
ATOM 1291 O O . GLY A 1 173 ? -11.155 -8.005 8.684 1.00 91.94 173 GLY A O 1
ATOM 1292 N N . GLU A 1 174 ? -10.076 -7.390 10.566 1.00 92.88 174 GLU A N 1
ATOM 1293 C CA . GLU A 1 174 ? -9.293 -6.281 9.989 1.00 92.88 174 GLU A CA 1
ATOM 1294 C C . GLU A 1 174 ? -7.779 -6.431 10.237 1.00 92.88 174 GLU A C 1
ATOM 1296 O O . GLU A 1 174 ? -7.005 -5.483 10.068 1.00 92.88 174 GLU A O 1
ATOM 1301 N N . VAL A 1 175 ? -7.331 -7.621 10.643 1.00 95.75 175 VAL A N 1
ATOM 1302 C CA . VAL A 1 175 ? -5.946 -7.865 11.053 1.00 95.75 175 VAL A CA 1
ATOM 1303 C C . VAL A 1 175 ? -4.985 -7.731 9.875 1.00 95.75 175 VAL A C 1
ATOM 1305 O O . VAL A 1 175 ? -3.861 -7.274 10.046 1.00 95.75 175 VAL A O 1
ATOM 1308 N N . TYR A 1 176 ? -5.393 -8.054 8.650 1.00 97.75 176 TYR A N 1
ATOM 1309 C CA . TYR A 1 176 ? -4.493 -7.917 7.501 1.00 97.75 176 TYR A CA 1
ATOM 1310 C C . TYR A 1 176 ? -4.152 -6.450 7.216 1.00 97.75 176 TYR A C 1
ATOM 1312 O O . TYR A 1 176 ? -3.030 -6.154 6.810 1.00 97.75 176 TYR A O 1
ATOM 1320 N N . LEU A 1 177 ? -5.055 -5.509 7.521 1.00 97.25 177 LEU A N 1
ATOM 1321 C CA . LEU A 1 177 ? -4.775 -4.078 7.371 1.00 97.25 177 LEU A CA 1
ATOM 1322 C C . LEU A 1 177 ? -3.672 -3.601 8.329 1.00 97.25 177 LEU A C 1
ATOM 1324 O O . LEU A 1 177 ? -2.876 -2.738 7.954 1.00 97.25 177 LEU A O 1
ATOM 1328 N N . SER A 1 178 ? -3.561 -4.182 9.531 1.00 97.06 178 SER A N 1
ATOM 1329 C CA . SER A 1 178 ? -2.441 -3.883 10.439 1.00 97.06 178 SER A CA 1
ATOM 1330 C C . SER A 1 178 ? -1.106 -4.316 9.814 1.00 97.06 178 SER A C 1
ATOM 1332 O O . SER A 1 178 ? -0.130 -3.562 9.830 1.00 97.06 178 SER A O 1
ATOM 1334 N N . ASN A 1 179 ? -1.080 -5.494 9.187 1.00 98.25 179 ASN A N 1
ATOM 1335 C CA . ASN A 1 179 ? 0.100 -6.037 8.527 1.00 98.25 179 ASN A CA 1
ATOM 1336 C C . ASN A 1 179 ? 0.454 -5.261 7.256 1.00 98.25 179 ASN A C 1
ATOM 1338 O O . ASN A 1 179 ? 1.634 -5.108 6.942 1.00 98.25 179 ASN A O 1
ATOM 1342 N N . PHE A 1 180 ? -0.534 -4.709 6.549 1.00 98.44 180 PHE A N 1
ATOM 1343 C CA . PHE A 1 180 ? -0.288 -3.827 5.405 1.00 98.44 180 PHE A CA 1
ATOM 1344 C C . PHE A 1 180 ? 0.408 -2.540 5.856 1.00 98.44 180 PHE A C 1
ATOM 1346 O O . PHE A 1 180 ? 1.399 -2.142 5.246 1.00 98.44 180 PHE A O 1
ATOM 1353 N N . LEU A 1 181 ? -0.034 -1.929 6.963 1.00 97.88 181 LEU A N 1
ATOM 1354 C CA . LEU A 1 181 ? 0.662 -0.782 7.559 1.00 97.88 181 LEU A CA 1
ATOM 1355 C C . LEU A 1 181 ? 2.084 -1.143 8.004 1.00 97.88 181 LEU A C 1
ATOM 1357 O O . LEU A 1 181 ? 3.005 -0.374 7.743 1.00 97.88 181 LEU A O 1
ATOM 1361 N N . ALA A 1 182 ? 2.283 -2.312 8.617 1.00 97.81 182 ALA A N 1
ATOM 1362 C CA . ALA A 1 182 ? 3.612 -2.786 9.010 1.00 97.81 182 ALA A CA 1
ATOM 1363 C C . ALA A 1 182 ? 4.538 -3.009 7.796 1.00 97.81 182 ALA A C 1
ATOM 1365 O O . ALA A 1 182 ? 5.731 -2.709 7.857 1.00 97.81 182 ALA A O 1
ATOM 1366 N N . ALA A 1 183 ? 4.004 -3.485 6.667 1.00 98.31 183 ALA A N 1
ATOM 1367 C CA . ALA A 1 183 ? 4.757 -3.602 5.420 1.00 98.31 183 ALA A CA 1
ATOM 1368 C C . ALA A 1 183 ? 5.125 -2.226 4.838 1.00 98.31 183 ALA A C 1
ATOM 1370 O O . ALA A 1 183 ? 6.266 -2.020 4.424 1.00 98.31 183 ALA A O 1
ATOM 1371 N N . LEU A 1 184 ? 4.211 -1.253 4.862 1.00 98.38 184 LEU A N 1
ATOM 1372 C CA . LEU A 1 184 ? 4.520 0.124 4.465 1.00 98.38 184 LEU A CA 1
ATOM 1373 C C . LEU A 1 184 ? 5.556 0.771 5.405 1.00 98.38 184 LEU A C 1
ATOM 1375 O O . LEU A 1 184 ? 6.466 1.455 4.937 1.00 98.38 184 LEU A O 1
ATOM 1379 N N . GLU A 1 185 ? 5.484 0.522 6.714 1.00 97.88 185 GLU A N 1
ATOM 1380 C CA . GLU A 1 185 ? 6.500 0.953 7.685 1.00 97.88 185 GLU A CA 1
ATOM 1381 C C . GLU A 1 185 ? 7.875 0.366 7.352 1.00 97.88 185 GLU A C 1
ATOM 1383 O O . GLU A 1 185 ? 8.882 1.080 7.326 1.00 97.88 185 GLU A O 1
ATOM 1388 N N . ALA A 1 186 ? 7.917 -0.934 7.054 1.00 97.38 186 ALA A N 1
ATOM 1389 C CA . ALA A 1 186 ? 9.128 -1.619 6.627 1.00 97.38 186 ALA A CA 1
ATOM 1390 C C . ALA A 1 186 ? 9.696 -0.994 5.345 1.00 97.38 186 ALA A C 1
ATOM 1392 O O . ALA A 1 186 ? 10.909 -0.815 5.250 1.00 97.38 186 ALA A O 1
ATOM 1393 N N . GLY A 1 187 ? 8.830 -0.621 4.397 1.00 96.88 187 GLY A N 1
ATOM 1394 C CA . GLY A 1 187 ? 9.198 0.084 3.170 1.00 96.88 187 GLY A CA 1
ATOM 1395 C C . GLY A 1 187 ? 9.938 1.391 3.448 1.00 96.88 187 GLY A C 1
ATOM 1396 O O . GLY A 1 187 ? 11.036 1.589 2.936 1.00 96.88 187 GLY A O 1
ATOM 1397 N N . CYS A 1 188 ? 9.410 2.226 4.348 1.00 97.06 188 CYS A N 1
ATOM 1398 C CA . CYS A 1 188 ? 10.068 3.477 4.735 1.00 97.06 188 CYS A CA 1
ATOM 1399 C C . CYS A 1 188 ? 11.402 3.261 5.458 1.00 97.06 188 CYS A C 1
ATOM 1401 O O . CYS A 1 188 ? 12.336 4.034 5.267 1.00 97.06 188 CYS A O 1
ATOM 1403 N N . LYS A 1 189 ? 11.502 2.227 6.305 1.00 96.00 189 LYS A N 1
ATOM 1404 C CA . LYS A 1 189 ? 12.727 1.932 7.067 1.00 96.00 189 LYS A CA 1
ATOM 1405 C C . LYS A 1 189 ? 13.836 1.350 6.197 1.00 96.00 189 LYS A C 1
ATOM 1407 O O . LYS A 1 189 ? 14.998 1.684 6.400 1.00 96.00 189 LYS A O 1
ATOM 1412 N N . GLN A 1 190 ? 13.485 0.438 5.293 1.00 94.88 190 GLN A N 1
ATOM 1413 C CA . GLN A 1 190 ? 14.453 -0.278 4.463 1.00 94.88 190 GLN A CA 1
ATOM 1414 C C . GLN A 1 190 ? 14.826 0.504 3.203 1.00 94.88 190 GLN A C 1
ATOM 1416 O O . GLN A 1 190 ? 15.946 0.340 2.731 1.00 94.88 190 GLN A O 1
ATOM 1421 N N . ALA A 1 191 ? 13.897 1.309 2.667 1.00 90.50 191 ALA A N 1
ATOM 1422 C CA . ALA A 1 191 ? 14.013 2.020 1.392 1.00 90.50 191 ALA A CA 1
ATOM 1423 C C . ALA A 1 191 ? 14.718 1.183 0.301 1.00 90.50 191 ALA A C 1
ATOM 1425 O O . ALA A 1 191 ? 15.773 1.587 -0.192 1.00 90.50 191 ALA A O 1
ATOM 1426 N N . PRO A 1 192 ? 14.206 -0.020 -0.034 1.00 93.06 192 PRO A N 1
ATOM 1427 C CA . PRO A 1 192 ? 14.957 -0.942 -0.870 1.00 93.06 192 PRO A CA 1
ATOM 1428 C C . PRO A 1 192 ? 15.076 -0.429 -2.310 1.00 93.06 192 PRO A C 1
ATOM 1430 O O . PRO A 1 192 ? 14.126 0.119 -2.870 1.00 93.06 192 PRO A O 1
ATOM 1433 N N . GLU A 1 193 ? 16.235 -0.675 -2.916 1.00 93.50 193 GLU A N 1
ATOM 1434 C CA . GLU A 1 193 ? 16.478 -0.433 -4.340 1.00 93.50 193 GLU A CA 1
ATOM 1435 C C . GLU A 1 193 ? 15.591 -1.324 -5.225 1.00 93.50 193 GLU A C 1
ATOM 1437 O O . GLU A 1 193 ? 15.157 -2.412 -4.824 1.00 93.50 193 GLU A O 1
ATOM 1442 N N . ASP A 1 194 ? 15.370 -0.906 -6.471 1.00 93.81 194 ASP A N 1
ATOM 1443 C CA . ASP A 1 194 ? 14.630 -1.715 -7.439 1.00 93.81 194 ASP A CA 1
ATOM 1444 C C . ASP A 1 194 ? 15.292 -3.089 -7.649 1.00 93.81 194 ASP A C 1
ATOM 1446 O O . ASP A 1 194 ? 16.505 -3.219 -7.821 1.00 93.81 194 ASP A O 1
ATOM 1450 N N . GLY A 1 195 ? 14.474 -4.145 -7.631 1.00 94.25 195 GLY A N 1
ATOM 1451 C CA . GLY A 1 195 ? 14.934 -5.533 -7.740 1.00 94.25 195 GLY A CA 1
ATOM 1452 C C . GLY A 1 195 ? 15.354 -6.167 -6.408 1.00 94.25 195 GLY A C 1
ATOM 1453 O O . GLY A 1 195 ? 15.661 -7.364 -6.369 1.00 94.25 195 GLY A O 1
ATOM 1454 N N . ALA A 1 196 ? 15.330 -5.415 -5.305 1.00 95.38 196 ALA A N 1
ATOM 1455 C CA . ALA A 1 196 ? 15.303 -5.986 -3.965 1.00 95.38 196 ALA A CA 1
ATOM 1456 C C . ALA A 1 196 ? 13.890 -6.481 -3.600 1.00 95.38 196 ALA A C 1
ATOM 1458 O O . ALA A 1 196 ? 12.910 -6.209 -4.291 1.00 95.38 196 ALA A O 1
ATOM 1459 N N . VAL A 1 197 ? 13.799 -7.227 -2.500 1.00 94.50 197 VAL A N 1
ATOM 1460 C CA . VAL A 1 197 ? 12.525 -7.615 -1.877 1.00 94.50 197 VAL A CA 1
ATOM 1461 C C . VAL A 1 197 ? 12.426 -6.971 -0.504 1.00 94.50 197 VAL A C 1
ATOM 1463 O O . VAL A 1 197 ? 13.446 -6.738 0.149 1.00 94.50 197 VAL A O 1
ATOM 1466 N N . LEU A 1 198 ? 11.201 -6.716 -0.054 1.00 95.12 198 LEU A N 1
ATOM 1467 C CA . LEU A 1 198 ? 10.961 -6.200 1.283 1.00 95.12 198 LEU A CA 1
ATOM 1468 C C . LEU A 1 198 ? 11.155 -7.310 2.322 1.00 95.12 198 LEU A C 1
ATOM 1470 O O . LEU A 1 198 ? 10.512 -8.358 2.255 1.00 95.12 198 LEU A O 1
ATOM 1474 N N . SER A 1 199 ? 12.029 -7.081 3.301 1.00 93.94 199 SER A N 1
ATOM 1475 C CA . SER A 1 199 ? 12.321 -8.078 4.335 1.00 93.94 199 SER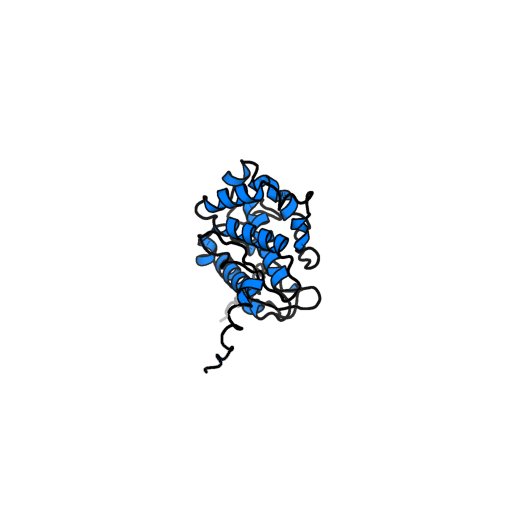 A CA 1
ATOM 1476 C C . SER A 1 199 ? 11.261 -8.033 5.437 1.00 93.94 199 SER A C 1
ATOM 1478 O O . SER A 1 199 ? 11.243 -7.122 6.269 1.00 93.94 199 SER A O 1
ATOM 1480 N N . LEU A 1 200 ? 10.353 -9.010 5.413 1.00 95.88 200 LEU A N 1
ATOM 1481 C CA . LEU A 1 200 ? 9.266 -9.193 6.378 1.00 95.88 200 LEU A CA 1
ATOM 1482 C C . LEU A 1 200 ? 9.395 -10.556 7.067 1.00 95.88 200 LEU A C 1
ATOM 1484 O O . LEU A 1 200 ? 9.890 -11.518 6.480 1.00 95.88 200 LEU A O 1
ATOM 1488 N N . SER A 1 201 ? 8.914 -10.665 8.305 1.00 94.50 201 SER A N 1
ATOM 1489 C CA . SER A 1 201 ? 8.907 -11.930 9.055 1.00 94.50 201 SER A CA 1
ATOM 1490 C C . SER A 1 201 ? 7.877 -12.952 8.553 1.00 94.50 201 SER A C 1
ATOM 1492 O O . SER A 1 201 ? 7.860 -14.079 9.044 1.00 94.50 201 SER A O 1
ATOM 1494 N N . GLY A 1 202 ? 7.000 -12.576 7.617 1.00 93.56 202 GLY A N 1
ATOM 1495 C CA . GLY A 1 202 ? 5.953 -13.437 7.065 1.00 93.56 202 GLY A CA 1
ATOM 1496 C C . GLY A 1 202 ? 5.153 -12.772 5.940 1.00 93.56 202 GLY A C 1
ATOM 1497 O O . GLY A 1 202 ? 5.470 -11.659 5.514 1.00 93.56 202 GLY A O 1
ATOM 1498 N N . SER A 1 203 ? 4.120 -13.469 5.456 1.00 95.81 203 SER A N 1
ATOM 1499 C CA . SER A 1 203 ? 3.119 -12.892 4.543 1.00 95.81 203 SER A CA 1
ATOM 1500 C C . SER A 1 203 ? 2.253 -11.882 5.292 1.00 95.81 203 SER A C 1
ATOM 1502 O O . SER A 1 203 ? 1.969 -12.065 6.475 1.00 95.81 203 SER A O 1
ATOM 1504 N N . VAL A 1 204 ? 1.803 -10.840 4.597 1.00 97.56 204 VAL A N 1
ATOM 1505 C CA . VAL A 1 204 ? 0.840 -9.873 5.139 1.00 97.56 204 VAL A CA 1
ATOM 1506 C C . VAL A 1 204 ? -0.563 -10.462 5.353 1.00 97.56 204 VAL A C 1
ATOM 1508 O O . VAL A 1 204 ? -1.338 -9.920 6.136 1.00 97.56 204 VAL A O 1
ATOM 1511 N N . PHE A 1 205 ? -0.876 -11.603 4.729 1.00 97.62 205 PHE A N 1
ATOM 1512 C CA . PHE A 1 205 ? -2.164 -12.303 4.845 1.00 97.62 205 PHE A CA 1
ATOM 1513 C C . PHE A 1 205 ? -2.167 -13.339 5.980 1.00 97.62 205 PHE A C 1
ATOM 1515 O O . PHE A 1 205 ? -2.594 -14.483 5.820 1.00 97.62 205 PHE A O 1
ATOM 1522 N N . THR A 1 206 ? -1.652 -12.952 7.145 1.00 95.81 206 THR A N 1
ATOM 1523 C CA . THR A 1 206 ? -1.676 -13.752 8.377 1.00 95.81 206 THR A CA 1
ATOM 1524 C C . THR A 1 206 ? -2.363 -12.979 9.490 1.00 95.81 206 THR A C 1
ATOM 1526 O O . THR A 1 206 ? -2.342 -11.756 9.515 1.00 95.81 206 THR A O 1
ATOM 1529 N N . THR A 1 207 ? -2.999 -13.680 10.423 1.00 94.62 207 THR A N 1
ATOM 1530 C CA . THR A 1 207 ? -3.643 -13.047 11.585 1.00 94.62 207 THR A CA 1
ATOM 1531 C C . THR A 1 207 ? -2.651 -12.742 12.709 1.00 94.62 207 THR A C 1
ATOM 1533 O O . THR A 1 207 ? -3.008 -12.148 13.723 1.00 94.62 207 THR A O 1
ATOM 1536 N N . SER A 1 208 ? -1.390 -13.148 12.556 1.00 95.00 208 SER A N 1
ATOM 1537 C CA . SER A 1 208 ? -0.317 -12.768 13.478 1.00 95.00 208 SER A CA 1
ATOM 1538 C C . SER A 1 208 ? 0.307 -11.429 13.065 1.00 95.00 208 SER A C 1
ATOM 1540 O O . SER A 1 208 ? 0.387 -11.159 11.867 1.00 95.00 208 SER A O 1
ATOM 1542 N N . PRO A 1 209 ? 0.798 -10.611 14.011 1.00 94.38 209 PRO A N 1
ATOM 1543 C CA . PRO A 1 209 ? 1.586 -9.432 13.670 1.00 94.38 209 PRO A CA 1
ATOM 1544 C C . PRO A 1 209 ? 2.845 -9.823 12.890 1.00 94.38 209 PRO A C 1
ATOM 1546 O O . PRO A 1 209 ? 3.537 -10.778 13.263 1.00 94.38 209 PRO A O 1
ATOM 1549 N N . ILE A 1 210 ? 3.172 -9.063 11.846 1.00 95.25 210 ILE A N 1
ATOM 1550 C CA . ILE A 1 210 ? 4.451 -9.177 11.138 1.00 95.25 210 ILE A CA 1
ATOM 1551 C C . ILE A 1 210 ? 5.428 -8.082 11.568 1.00 95.25 210 ILE A C 1
ATOM 1553 O O . ILE A 1 210 ? 5.032 -6.983 11.945 1.00 95.25 210 ILE A O 1
ATOM 1557 N N . ASN A 1 211 ? 6.723 -8.374 11.463 1.00 88.81 211 ASN A N 1
ATOM 1558 C CA . ASN A 1 211 ? 7.800 -7.440 11.768 1.00 88.81 211 ASN A CA 1
ATOM 1559 C C . ASN A 1 211 ? 8.730 -7.265 10.565 1.00 88.81 211 ASN A C 1
ATOM 1561 O O . ASN A 1 211 ? 8.922 -8.181 9.761 1.00 88.81 211 ASN A O 1
ATOM 1565 N N . THR A 1 212 ? 9.368 -6.099 10.487 1.00 84.12 212 THR A N 1
ATOM 1566 C CA . THR A 1 212 ? 10.525 -5.875 9.615 1.00 84.12 212 THR A CA 1
ATOM 1567 C C . THR A 1 212 ? 11.689 -6.762 10.063 1.00 84.12 212 THR A C 1
ATOM 1569 O O . THR A 1 212 ? 12.048 -6.757 11.241 1.00 84.12 212 THR A O 1
ATOM 1572 N N . THR A 1 213 ? 12.298 -7.500 9.137 1.00 82.94 213 THR A N 1
ATOM 1573 C CA . THR A 1 213 ? 13.543 -8.244 9.378 1.00 82.94 213 THR A CA 1
ATOM 1574 C C . THR A 1 213 ? 14.716 -7.532 8.709 1.00 82.94 213 THR A C 1
ATOM 1576 O O . THR A 1 213 ? 14.541 -6.848 7.704 1.00 82.94 213 THR A O 1
ATOM 1579 N N . ASP A 1 214 ? 15.917 -7.646 9.281 1.00 66.94 214 ASP A N 1
ATOM 1580 C CA . ASP A 1 214 ? 17.121 -7.086 8.660 1.00 66.94 214 ASP A CA 1
ATOM 1581 C C . ASP A 1 214 ? 17.556 -7.991 7.488 1.00 66.94 214 ASP A C 1
ATOM 1583 O O . ASP A 1 214 ? 17.818 -9.180 7.718 1.00 66.94 214 ASP A O 1
ATOM 1587 N N . PRO A 1 215 ? 17.664 -7.475 6.246 1.00 58.00 215 PRO A N 1
ATOM 1588 C CA . PRO A 1 215 ? 18.144 -8.255 5.102 1.00 58.00 215 PRO A CA 1
ATOM 1589 C C . PRO A 1 215 ? 19.543 -8.862 5.326 1.00 58.00 215 PRO A C 1
ATOM 1591 O O . PRO A 1 215 ? 19.880 -9.884 4.722 1.00 58.00 215 PRO A O 1
ATOM 1594 N N . SER A 1 216 ? 20.344 -8.289 6.230 1.00 49.38 216 SER A N 1
ATOM 1595 C CA . SER A 1 216 ? 21.711 -8.724 6.550 1.00 49.38 216 SER A CA 1
ATOM 1596 C C . SER A 1 216 ? 21.776 -10.059 7.306 1.00 49.38 216 SER A C 1
ATOM 1598 O O . SER A 1 216 ? 22.803 -10.739 7.267 1.00 49.38 216 SER A O 1
ATOM 1600 N N . ALA A 1 217 ? 20.688 -10.491 7.956 1.00 44.12 217 ALA A N 1
ATOM 1601 C CA . ALA A 1 217 ? 20.683 -11.697 8.792 1.00 44.12 217 ALA A CA 1
ATOM 1602 C C . ALA A 1 217 ? 20.810 -13.011 7.990 1.00 44.12 217 ALA A C 1
ATOM 1604 O O . ALA A 1 217 ? 21.276 -14.019 8.520 1.00 44.12 217 ALA A O 1
ATOM 1605 N N . ASN A 1 218 ? 20.477 -13.002 6.695 1.00 41.78 218 ASN A N 1
ATOM 1606 C CA . ASN A 1 218 ? 20.592 -14.182 5.829 1.00 41.78 218 ASN A CA 1
ATOM 1607 C C . ASN A 1 218 ? 22.001 -14.385 5.232 1.00 41.78 218 ASN A C 1
ATOM 1609 O O . ASN A 1 218 ? 22.253 -15.409 4.598 1.00 41.78 218 ASN A O 1
ATOM 1613 N N . GLY A 1 219 ? 22.938 -13.450 5.443 1.00 36.47 219 GLY A N 1
ATOM 1614 C CA . GLY A 1 219 ? 24.308 -13.527 4.916 1.00 36.47 219 GLY A CA 1
ATOM 1615 C C . GLY A 1 219 ? 25.328 -14.235 5.818 1.00 36.47 219 GLY A C 1
ATOM 1616 O O . GLY A 1 219 ? 26.401 -14.603 5.347 1.00 36.47 219 GLY A O 1
ATOM 1617 N N . GLN A 1 220 ? 25.023 -14.454 7.102 1.00 37.59 220 GLN A N 1
ATOM 1618 C CA . GLN A 1 220 ? 26.002 -14.961 8.081 1.00 37.59 220 GLN A CA 1
ATOM 1619 C C . GLN A 1 220 ? 25.911 -16.465 8.378 1.00 37.59 220 GLN A C 1
ATOM 1621 O O . GLN A 1 220 ? 26.801 -17.006 9.032 1.00 37.59 220 GLN A O 1
ATOM 1626 N N . ALA A 1 221 ? 24.910 -17.176 7.854 1.00 38.41 221 ALA A N 1
ATOM 1627 C CA . ALA A 1 221 ? 24.763 -18.614 8.096 1.00 38.41 221 ALA A CA 1
ATOM 1628 C C . ALA A 1 221 ? 25.638 -19.512 7.193 1.00 38.41 221 ALA A C 1
ATOM 1630 O O . ALA A 1 221 ? 25.690 -20.716 7.426 1.00 38.41 221 ALA A O 1
ATOM 1631 N N . ASN A 1 222 ? 26.345 -18.966 6.190 1.00 37.88 222 ASN A N 1
ATOM 1632 C CA . ASN A 1 222 ? 27.072 -19.778 5.197 1.00 37.88 222 ASN A CA 1
ATOM 1633 C C . ASN A 1 222 ? 28.595 -19.526 5.114 1.00 37.88 222 ASN A C 1
ATOM 1635 O O . ASN A 1 222 ? 29.219 -19.859 4.111 1.00 37.88 222 ASN A O 1
ATOM 1639 N N . GLN A 1 223 ? 29.213 -18.944 6.152 1.00 39.53 223 GLN A N 1
ATOM 1640 C CA . GLN A 1 223 ? 30.677 -18.747 6.217 1.00 39.53 223 GLN A CA 1
ATOM 1641 C C . GLN A 1 223 ? 31.317 -19.120 7.568 1.00 39.53 223 GLN A C 1
ATOM 1643 O O . GLN A 1 223 ? 32.345 -18.568 7.948 1.00 39.53 223 GLN A O 1
ATOM 1648 N N . SER A 1 224 ? 30.765 -20.091 8.300 1.00 40.59 224 SER A N 1
ATOM 1649 C CA . SER A 1 224 ? 31.460 -20.659 9.468 1.00 40.59 224 SER A CA 1
ATOM 1650 C C . SER A 1 224 ? 31.430 -22.183 9.449 1.00 40.59 224 SER A C 1
ATOM 1652 O O . SER A 1 224 ? 30.763 -22.842 10.238 1.00 40.59 224 SER A O 1
ATOM 1654 N N . SER A 1 225 ? 32.133 -22.761 8.479 1.00 43.47 225 SER A N 1
ATOM 1655 C CA . SER A 1 225 ? 32.559 -24.165 8.491 1.00 43.47 225 SER A CA 1
ATOM 1656 C C . SER A 1 225 ? 33.790 -24.288 7.604 1.00 43.47 225 SER A C 1
ATOM 1658 O O . SER A 1 225 ? 33.718 -24.698 6.452 1.00 43.47 225 SER A O 1
ATOM 1660 N N . GLY A 1 226 ? 34.928 -23.834 8.120 1.00 43.34 226 GLY A N 1
ATOM 1661 C CA . GLY A 1 226 ? 36.176 -23.865 7.369 1.00 43.34 226 GLY A CA 1
ATOM 1662 C C . GLY A 1 226 ? 37.314 -23.158 8.080 1.00 43.34 226 GLY A C 1
ATOM 1663 O O . GLY A 1 226 ? 37.901 -22.243 7.518 1.00 43.34 226 GLY A O 1
ATOM 1664 N N . SER A 1 227 ? 37.634 -23.564 9.308 1.00 36.25 227 SER A N 1
ATOM 1665 C CA . SER A 1 227 ? 38.958 -23.272 9.855 1.00 36.25 227 SER A CA 1
ATOM 1666 C C . SER A 1 227 ? 39.502 -24.512 10.548 1.00 36.25 227 SER A C 1
ATOM 1668 O O . SER A 1 227 ? 38.981 -24.970 11.564 1.00 36.25 227 SER A O 1
ATOM 1670 N N . LEU A 1 228 ? 40.500 -25.097 9.888 1.00 42.28 228 LEU A N 1
ATOM 1671 C CA . LEU A 1 228 ? 41.269 -26.256 10.307 1.00 42.28 228 LEU A CA 1
ATOM 1672 C C . LEU A 1 228 ? 42.018 -25.955 11.612 1.00 42.28 228 LEU A C 1
ATOM 1674 O O . LEU A 1 228 ? 42.715 -24.948 11.717 1.00 42.28 228 LEU A O 1
ATOM 1678 N N . SER A 1 229 ? 41.926 -26.866 12.581 1.00 42.97 229 SER A N 1
ATOM 1679 C CA . SER A 1 229 ? 42.863 -26.929 13.705 1.00 42.97 229 SER A CA 1
ATOM 1680 C C . SER A 1 229 ? 44.231 -27.428 13.229 1.00 42.97 229 SER A C 1
ATOM 1682 O O . SER A 1 229 ? 44.276 -28.425 12.507 1.00 42.97 229 SER A O 1
ATOM 1684 N N . PRO A 1 230 ? 45.353 -26.854 13.689 1.00 45.72 230 PRO A N 1
ATOM 1685 C CA . PRO A 1 230 ? 46.608 -27.579 13.740 1.00 45.72 230 PRO A CA 1
ATOM 1686 C C . PRO A 1 230 ? 46.702 -28.334 15.074 1.00 45.72 230 PRO A C 1
ATOM 1688 O O . PRO A 1 230 ? 46.544 -27.761 16.152 1.00 45.72 230 PRO A O 1
ATOM 1691 N N . SER A 1 231 ? 46.926 -29.643 14.986 1.00 43.38 231 SER A N 1
ATOM 1692 C CA . SER A 1 231 ? 47.418 -30.465 16.093 1.00 43.38 231 SER A CA 1
ATOM 1693 C C . SER A 1 231 ? 48.946 -30.400 16.149 1.00 43.38 231 SER A C 1
ATOM 1695 O O . SER A 1 231 ? 49.562 -30.380 15.090 1.00 43.38 231 SER A O 1
ATOM 1697 N N . ALA A 1 232 ? 49.462 -30.400 17.385 1.00 39.06 232 ALA A N 1
ATOM 1698 C CA . ALA A 1 232 ? 50.789 -30.821 17.869 1.00 39.06 232 ALA A CA 1
ATOM 1699 C C . ALA A 1 232 ? 52.033 -30.518 17.011 1.00 39.06 232 ALA A C 1
ATOM 1701 O O . ALA A 1 232 ? 52.225 -31.165 15.960 1.00 39.06 232 ALA A O 1
#

Sequence (232 aa):
MELPVVTLLLVAIAGLTTALEVTPGSRCAVECLDSPGGNDFSASDSTTTVDDISCKDLDYSTTDAGIKFRKCLDCLQHSKKVDKTESDLKWYIYNLRYTLTTCMYAAPKAVKNGTVAAQCNIDKACLAMKEPLIEPGFDANPNTTWDYCTASNGAFMGPNLSPCISCLQATEGEVYLSNFLAALEAGCKQAPEDGAVLSLSGSVFTTSPINTTDPSANGQANQSSGSLSPSA

Organism: Photinus pyralis (NCBI:txid7054)

Foldseek 3Di:
DDDDDDDDDDPPPPPPFAAAQDAQPDPLRVLRFDPPQDDSRDRVRHAHDLQLEDQFLVCLPVPPSNVSLQSSLVRLLPFLDDDDLDASQLSSLLSLLVRLQQQAPQPVHHRPVGHDCPVLCVVVLVVLLNQLSCPPHNPPDSVCSLSSCCTPNRSLLDPSLVSSLVSLLVDHGRNLNSLSSQQSNQCSVCVDDRSDHRAKPDRSSDSDHIHGDDPCVVVPPPPPDDDDDDDD

Secondary structure (DSSP, 8-state):
------------------B----TT-TTHHHHSPTTT--TT-GGG-B--GGG---STTHHHHSHHHHHHHHHHHHHHT---EETTEEHHHHHHHHHHHHHHHHHH--SS--TT----HHHHHTSTTGGGHHHHHTT-SS--GGGTTGGGTHHHHGGGSTTHHHHHHHHHTSTT-HHHHHHHHHHHHHHHH-PPTT----BSS-SSSSSPP-B--GGGGGSTTS-S--PPPP-

pLDDT: mean 85.43, std 18.5, range [36.25, 98.56]

Radius of gyration: 21.46 Å; chains: 1; bounding box: 95×47×62 Å